Protein AF-A0A4P2W038-F1 (afdb_monomer_lite)

Radius of gyration: 22.16 Å; chains: 1; bounding box: 62×62×64 Å

Secondary structure (DSSP, 8-state):
--------------PPPHHHHHGGG-B--EEEETTEEEEEEEETTEEEEESSGGG---EEEBTT-BEEEEEE-SSSEEEEEEEEEEEEETTEEEEEEEE--TT-GGGBEEEEE-TTTS-EEEEETTSPBPEEETTEEEE--SS---GGGB-EETTHHHHHHTPBPP--EEE---TTSTT-EEEEE-TTSBEEEEEGGG----EEEEEETTTTEEEEEE-SSS-PPPEEEEEHHHHHT-SSEEEEEEEE--SSSPPPGGGBEEEEEEETTEEEEEETT-PEEEEESSSSBEEEE-TT---STT-EE--B---HHHHHHHHT--TT-S-HHHHHHHHHHHHHHHHHHHHHHHHHH----

InterPro domains:
  IPR035992 Ricin B-like lectins [SSF50370] (30-111)

pLDDT: mean 82.68, std 14.32, range [34.03, 97.38]

Foldseek 3Di:
DDDPDPDPPPPDDFQDAQQVFWVVQWDWWWKDALNAIFTWDDDFFFIWTDDDSPDHFIWAAALLQWIWTWDDLVPDIEIWTFFFAPDADPVATFIGTDHDAPVHQRRHWDFDQDPLPRATFTAGLLRWTWFDDPITIHTDPDPPDDSNGGMHTPPVVSNVVRHTHDFPKHWFFDPPDDPTWAWDADPVFFTFTDDPVPCPAQKIWMAGLSQQAIWIFRPDPGRHFIWTWFAVCVVVVDDFKFTIGIDGDYSRDHDDQRRHKDWADDDDQWIFIAGNVRFTWKAFQVGRTIMTGRPPHDDPPPGIDGTDHGPPLVSQLNVQADPPDPDPSVSSVSSVVVSSVVSSVQSCCCVPVVDHD

Structure (mmCIF, N/CA/C/O backbone):
data_AF-A0A4P2W038-F1
#
_entry.id   AF-A0A4P2W038-F1
#
loop_
_atom_site.group_PDB
_atom_site.id
_atom_site.type_symbol
_atom_site.label_atom_id
_atom_site.label_alt_id
_atom_site.label_comp_id
_atom_site.label_asym_id
_atom_site.label_entity_id
_atom_site.label_seq_id
_atom_site.pdbx_PDB_ins_code
_atom_site.Cartn_x
_atom_site.Cartn_y
_atom_site.Cartn_z
_atom_site.occupancy
_atom_site.B_iso_or_equiv
_atom_site.auth_seq_id
_atom_site.auth_comp_id
_atom_site.auth_asym_id
_atom_site.auth_atom_id
_atom_site.pdbx_PDB_model_num
ATOM 1 N N . MET A 1 1 ? 39.572 -41.131 -6.748 1.00 40.56 1 MET A N 1
ATOM 2 C CA . MET A 1 1 ? 38.138 -40.777 -6.812 1.00 40.56 1 MET A CA 1
ATOM 3 C C . MET A 1 1 ? 37.826 -39.894 -5.619 1.00 40.56 1 MET A C 1
ATOM 5 O O . MET A 1 1 ? 37.722 -40.395 -4.510 1.00 40.56 1 MET A O 1
ATOM 9 N N . GLN A 1 2 ? 37.806 -38.580 -5.830 1.00 34.03 2 GLN A N 1
ATOM 10 C CA . GLN A 1 2 ? 37.443 -37.594 -4.813 1.00 34.03 2 GLN A CA 1
ATOM 11 C C . GLN A 1 2 ? 35.936 -37.366 -4.930 1.00 34.03 2 GLN A C 1
ATOM 13 O O . GLN A 1 2 ? 35.458 -36.868 -5.945 1.00 34.03 2 GLN A O 1
ATOM 18 N N . THR A 1 3 ? 35.185 -37.805 -3.925 1.00 34.47 3 THR A N 1
ATOM 19 C CA . THR A 1 3 ? 33.770 -37.473 -3.765 1.00 34.47 3 THR A CA 1
ATOM 20 C C . THR A 1 3 ? 33.670 -35.986 -3.445 1.00 34.47 3 THR A C 1
ATOM 22 O O . THR A 1 3 ? 34.061 -35.565 -2.354 1.00 34.47 3 THR A O 1
ATOM 25 N N . TYR A 1 4 ? 33.183 -35.194 -4.399 1.00 35.53 4 TYR A N 1
ATOM 26 C CA . TYR A 1 4 ? 32.713 -33.844 -4.120 1.00 35.53 4 TYR A CA 1
ATOM 27 C C . TYR A 1 4 ? 31.565 -33.963 -3.116 1.00 35.53 4 TYR A C 1
ATOM 29 O O . TYR A 1 4 ? 30.565 -34.627 -3.384 1.00 35.53 4 TYR A O 1
ATOM 37 N N . LYS A 1 5 ? 31.754 -33.385 -1.927 1.00 36.81 5 LYS A N 1
ATOM 38 C CA . LYS A 1 5 ? 30.638 -33.080 -1.038 1.00 36.81 5 LYS A CA 1
ATOM 39 C C . LYS A 1 5 ? 29.777 -32.070 -1.784 1.00 36.81 5 LYS A C 1
ATOM 41 O O . LYS A 1 5 ? 30.293 -31.030 -2.183 1.00 36.81 5 LYS A O 1
ATOM 46 N N . ASP A 1 6 ? 28.510 -32.408 -1.984 1.00 37.66 6 ASP A N 1
ATOM 47 C CA . ASP A 1 6 ? 27.486 -31.443 -2.358 1.00 37.66 6 ASP A CA 1
ATOM 48 C C . ASP A 1 6 ? 27.485 -30.343 -1.295 1.00 37.66 6 ASP A C 1
ATOM 50 O O . ASP A 1 6 ? 26.987 -30.522 -0.180 1.00 37.66 6 ASP A O 1
ATOM 54 N N . ASP A 1 7 ? 28.123 -29.221 -1.622 1.00 38.66 7 ASP A N 1
ATOM 55 C CA . ASP A 1 7 ? 27.996 -27.999 -0.854 1.00 38.66 7 ASP A CA 1
ATOM 56 C C . ASP A 1 7 ? 26.520 -27.606 -0.891 1.00 38.66 7 ASP A C 1
ATOM 58 O O . ASP A 1 7 ? 25.941 -27.313 -1.939 1.00 38.66 7 ASP A O 1
ATOM 62 N N . PHE A 1 8 ? 25.910 -27.666 0.287 1.00 36.88 8 PHE A N 1
ATOM 63 C CA . PHE A 1 8 ? 24.548 -27.258 0.578 1.00 36.88 8 PHE A CA 1
ATOM 64 C C . PHE A 1 8 ? 24.341 -25.837 0.032 1.00 36.88 8 PHE A C 1
ATOM 66 O O . PHE A 1 8 ? 24.797 -24.864 0.632 1.00 36.88 8 PHE A O 1
ATOM 73 N N . ILE A 1 9 ? 23.695 -25.706 -1.130 1.00 36.56 9 ILE A N 1
ATOM 74 C CA . ILE A 1 9 ? 23.298 -24.401 -1.665 1.00 36.56 9 ILE A CA 1
ATOM 75 C C . ILE A 1 9 ? 22.315 -23.820 -0.642 1.00 36.56 9 ILE A C 1
ATOM 77 O O . ILE A 1 9 ? 21.258 -24.422 -0.435 1.00 36.56 9 ILE A O 1
ATOM 81 N N . PRO A 1 10 ? 22.626 -22.693 0.028 1.00 39.72 10 PRO A N 1
ATOM 82 C CA . PRO A 1 10 ? 21.702 -22.101 0.979 1.00 39.72 10 PRO A CA 1
ATOM 83 C C . PRO A 1 10 ? 20.395 -21.808 0.252 1.00 39.72 10 PRO A C 1
ATOM 85 O O . PRO A 1 10 ? 20.398 -21.153 -0.792 1.00 39.72 10 PRO A O 1
ATOM 88 N N . GLN A 1 11 ? 19.289 -22.318 0.789 1.00 41.44 11 GLN A N 1
ATOM 89 C CA . GLN A 1 11 ? 17.954 -22.000 0.308 1.00 41.44 11 GLN A CA 1
ATOM 90 C C . GLN A 1 11 ? 17.811 -20.473 0.375 1.00 41.44 11 GLN A C 1
ATOM 92 O O . GLN A 1 11 ? 17.819 -19.891 1.458 1.00 41.44 11 GLN A O 1
ATOM 97 N N . TYR A 1 12 ? 17.817 -19.809 -0.782 1.00 51.34 12 TYR A N 1
ATOM 98 C CA . TYR A 1 12 ? 17.812 -18.353 -0.827 1.00 51.34 12 TYR A CA 1
ATOM 99 C C . TYR A 1 12 ? 16.503 -17.834 -0.226 1.00 51.34 12 TYR A C 1
ATOM 101 O O . TYR A 1 12 ? 15.417 -18.206 -0.674 1.00 51.34 12 TYR A O 1
ATOM 109 N N . GLU A 1 13 ? 16.605 -16.965 0.781 1.00 63.88 13 GLU A N 1
ATOM 110 C CA . GLU A 1 13 ? 15.460 -16.191 1.252 1.00 63.88 13 GLU A CA 1
ATOM 111 C C . GLU A 1 13 ? 14.900 -15.382 0.075 1.00 63.88 13 GLU A C 1
ATOM 113 O O . GLU A 1 13 ? 15.639 -14.697 -0.632 1.00 63.88 13 GLU A O 1
ATOM 118 N N . SER A 1 14 ? 13.592 -15.473 -0.149 1.00 74.88 14 SER A N 1
ATOM 119 C CA . SER A 1 14 ? 12.875 -14.689 -1.155 1.00 74.88 14 SER A CA 1
ATOM 120 C C . SER A 1 14 ? 11.879 -13.777 -0.451 1.00 74.88 14 SER A C 1
ATOM 122 O O . SER A 1 14 ? 11.432 -14.078 0.655 1.00 74.88 14 SER A O 1
ATOM 124 N N . ILE A 1 15 ? 11.549 -12.642 -1.067 1.00 84.81 15 ILE A N 1
ATOM 125 C CA . ILE A 1 15 ? 10.502 -11.773 -0.526 1.00 84.81 15 ILE A CA 1
ATOM 126 C C . ILE A 1 15 ? 9.174 -12.507 -0.652 1.00 84.81 15 ILE A C 1
ATOM 128 O O . ILE A 1 15 ? 8.771 -12.906 -1.747 1.00 84.81 15 ILE A O 1
ATOM 132 N N . GLU A 1 16 ? 8.499 -12.691 0.476 1.00 89.50 16 GLU A N 1
ATOM 133 C CA . GLU A 1 16 ? 7.207 -13.355 0.494 1.00 89.50 16 GLU A CA 1
ATOM 134 C C . GLU A 1 16 ? 6.125 -12.487 -0.156 1.00 89.50 16 GLU A C 1
ATOM 136 O O . GLU A 1 16 ? 6.016 -11.281 0.094 1.00 89.50 16 GLU A O 1
ATOM 141 N N . ILE A 1 17 ? 5.292 -13.130 -0.978 1.00 92.12 17 ILE A N 1
ATOM 142 C CA . ILE A 1 17 ? 4.098 -12.505 -1.548 1.00 92.12 17 ILE A CA 1
ATOM 143 C C . ILE A 1 17 ? 3.043 -12.256 -0.453 1.00 92.12 17 ILE A C 1
ATOM 145 O O . ILE A 1 17 ? 2.936 -13.075 0.467 1.00 92.12 17 ILE A O 1
ATOM 149 N N . PRO A 1 18 ? 2.216 -11.197 -0.569 1.00 94.81 18 PRO A N 1
ATOM 150 C CA . PRO A 1 18 ? 1.255 -10.790 0.462 1.00 94.81 18 PRO A CA 1
ATOM 151 C C . PRO A 1 18 ? 0.363 -11.908 0.988 1.00 94.81 18 PRO A C 1
ATOM 153 O O . PRO A 1 18 ? 0.211 -12.075 2.198 1.00 94.81 18 PRO A O 1
ATOM 156 N N . LYS A 1 19 ? -0.168 -12.735 0.085 1.00 95.00 19 LYS A N 1
ATOM 157 C CA . LYS A 1 19 ? -1.022 -13.868 0.441 1.00 95.00 19 LYS A CA 1
ATOM 158 C C . LYS A 1 19 ? -0.414 -14.799 1.489 1.00 95.00 19 LYS A C 1
ATOM 160 O O . LYS A 1 19 ? -1.116 -15.210 2.407 1.00 95.00 19 LYS A O 1
ATOM 165 N N . LYS A 1 20 ? 0.883 -15.115 1.372 1.00 92.56 20 LYS A N 1
ATOM 166 C CA . LYS A 1 20 ? 1.549 -16.110 2.228 1.00 92.56 20 LYS A CA 1
ATOM 167 C C . LYS A 1 20 ? 1.600 -15.680 3.689 1.00 92.56 20 LYS A C 1
ATOM 169 O O . LYS A 1 20 ? 1.343 -16.503 4.559 1.00 92.56 20 LYS A O 1
ATOM 174 N N . PHE A 1 21 ? 1.902 -14.415 3.969 1.00 92.62 21 PHE A N 1
ATOM 175 C CA . PHE A 1 21 ? 2.034 -13.953 5.352 1.00 92.62 21 PHE A CA 1
ATOM 176 C C . PHE A 1 21 ? 0.746 -13.342 5.916 1.00 92.62 21 PHE A C 1
ATOM 178 O O . PHE A 1 21 ? 0.537 -13.411 7.126 1.00 92.62 21 PHE A O 1
ATOM 185 N N . LEU A 1 22 ? -0.139 -12.790 5.074 1.00 94.19 22 LEU A N 1
ATOM 186 C CA . LEU A 1 22 ? -1.397 -12.190 5.533 1.00 94.19 22 LEU A CA 1
ATOM 187 C C . LEU A 1 22 ? -2.505 -13.227 5.732 1.00 94.19 22 LEU A C 1
ATOM 189 O O . LEU A 1 22 ? -3.188 -13.186 6.749 1.00 94.19 22 LEU A O 1
ATOM 193 N N . GLU A 1 23 ? -2.698 -14.198 4.838 1.00 90.94 23 GLU A N 1
ATOM 194 C CA . GLU A 1 23 ? -3.836 -15.125 4.992 1.00 90.94 23 GLU A CA 1
ATOM 195 C C . GLU A 1 23 ? -3.644 -16.119 6.154 1.00 90.94 23 GLU A C 1
ATOM 197 O O . GLU A 1 23 ? -4.624 -16.592 6.729 1.00 90.94 23 GLU A O 1
ATOM 202 N N . ASN A 1 24 ? -2.397 -16.359 6.575 1.00 86.50 24 ASN A N 1
ATOM 203 C CA . ASN A 1 24 ? -2.069 -17.313 7.639 1.00 86.50 24 ASN A CA 1
ATOM 204 C C . ASN A 1 24 ? -2.392 -16.823 9.060 1.00 86.50 24 ASN A C 1
ATOM 206 O O . ASN A 1 24 ? -2.599 -17.643 9.950 1.00 86.50 24 ASN A O 1
ATOM 210 N N . LYS A 1 25 ? -2.424 -15.507 9.299 1.00 87.62 25 LYS A N 1
ATOM 211 C CA . LYS A 1 25 ? -2.604 -14.925 10.642 1.00 87.62 25 LYS A CA 1
ATOM 212 C C . LYS A 1 25 ? -3.696 -13.860 10.644 1.00 87.62 25 LYS A C 1
ATOM 214 O O . LYS A 1 25 ? -3.440 -12.681 10.896 1.00 87.62 25 LYS A O 1
ATOM 219 N N . THR A 1 26 ? -4.917 -14.273 10.316 1.00 91.75 26 THR A N 1
ATOM 220 C CA . THR A 1 26 ? -6.083 -13.381 10.304 1.00 91.75 26 THR A CA 1
ATOM 221 C C . THR A 1 26 ? -6.937 -13.517 11.563 1.00 91.75 26 THR A C 1
ATOM 223 O O . THR A 1 26 ? -7.055 -14.595 12.140 1.00 91.75 26 THR A O 1
ATOM 226 N N . PHE A 1 27 ? -7.602 -12.434 11.965 1.00 89.62 27 PHE A N 1
ATOM 227 C CA . PHE A 1 27 ? -8.517 -12.415 13.109 1.00 89.62 27 PHE A CA 1
ATOM 228 C C . PHE A 1 27 ? -9.800 -11.628 12.810 1.00 89.62 27 PHE A C 1
ATOM 230 O O . PHE A 1 27 ? -9.877 -10.839 11.869 1.00 89.62 27 PHE A O 1
ATOM 237 N N . ASN A 1 28 ? -10.833 -11.845 13.627 1.00 89.75 28 ASN A N 1
ATOM 238 C CA . ASN A 1 28 ? -11.965 -10.919 13.715 1.00 89.75 28 ASN A CA 1
ATOM 239 C C . ASN A 1 28 ? -11.619 -9.861 14.765 1.00 89.75 28 ASN A C 1
ATOM 241 O O . ASN A 1 28 ? -11.164 -10.224 15.848 1.00 89.75 28 ASN A O 1
ATOM 245 N N . LEU A 1 29 ? -11.826 -8.575 14.482 1.00 90.94 29 LEU A N 1
ATOM 246 C CA . LEU A 1 29 ? -11.577 -7.531 15.475 1.00 90.94 29 LEU A CA 1
ATOM 247 C C . LEU A 1 29 ? -12.823 -7.333 16.349 1.00 90.94 29 LEU A C 1
ATOM 249 O O . LEU A 1 29 ? -13.842 -6.842 15.856 1.00 90.94 29 LEU A O 1
ATOM 253 N N . TYR A 1 30 ? -12.729 -7.701 17.630 1.00 92.88 30 TYR A N 1
ATOM 254 C CA . TYR A 1 30 ? -13.814 -7.558 18.601 1.00 92.88 30 TYR A CA 1
ATOM 255 C C . TYR A 1 30 ? -13.635 -6.284 19.424 1.00 92.88 30 TYR A C 1
ATOM 257 O O . TYR A 1 30 ? -12.608 -6.079 20.074 1.00 92.88 30 TYR A O 1
ATOM 265 N N . ILE A 1 31 ? -14.657 -5.432 19.408 1.00 93.88 31 ILE A N 1
ATOM 266 C CA . ILE A 1 31 ? -14.636 -4.100 20.007 1.00 93.88 31 ILE A CA 1
ATOM 267 C C . ILE A 1 31 ? -15.745 -3.986 21.048 1.00 93.88 31 ILE A C 1
ATOM 269 O O . ILE A 1 31 ? -16.884 -4.341 20.771 1.00 93.88 31 ILE A O 1
ATOM 273 N N . THR A 1 32 ? -15.448 -3.411 22.208 1.00 92.38 32 THR A N 1
ATOM 274 C CA . THR A 1 32 ? -16.458 -2.917 23.144 1.00 92.38 32 THR A CA 1
ATOM 275 C C . THR A 1 32 ? -16.544 -1.395 23.046 1.00 92.38 32 THR A C 1
ATOM 277 O O . THR A 1 32 ? -15.531 -0.698 23.075 1.00 92.38 32 THR A O 1
ATOM 280 N N . HIS A 1 33 ? -17.760 -0.867 22.941 1.00 91.31 33 HIS A N 1
ATOM 281 C CA . HIS A 1 33 ? -18.041 0.567 22.972 1.00 91.31 33 HIS A CA 1
ATOM 282 C C . HIS A 1 33 ? -19.356 0.805 23.722 1.00 91.31 33 HIS A C 1
ATOM 284 O O . HIS A 1 33 ? -20.354 0.143 23.441 1.00 91.31 33 HIS A O 1
ATOM 290 N N . GLN A 1 34 ? -19.365 1.709 24.708 1.00 87.88 34 GLN A N 1
ATOM 291 C CA . GLN A 1 34 ? -20.540 1.970 25.562 1.00 87.88 34 GLN A CA 1
ATOM 292 C C . GLN A 1 34 ? -21.166 0.681 26.140 1.00 87.88 34 GLN A C 1
ATOM 294 O O . GLN A 1 34 ? -22.379 0.482 26.085 1.00 87.88 34 GLN A O 1
ATOM 299 N N . ASN A 1 35 ? -20.321 -0.219 26.661 1.00 85.81 35 ASN A N 1
ATOM 300 C CA . ASN A 1 35 ? -20.699 -1.523 27.232 1.00 85.81 35 ASN A CA 1
ATOM 301 C C . ASN A 1 35 ? -21.429 -2.479 26.271 1.00 85.81 35 ASN A C 1
ATOM 303 O O . ASN A 1 35 ? -22.083 -3.423 26.712 1.00 85.81 35 ASN A O 1
ATOM 307 N N . LYS A 1 36 ? -21.318 -2.256 24.959 1.00 91.00 36 LYS A N 1
ATOM 308 C CA . LYS A 1 36 ? -21.827 -3.157 23.923 1.00 91.00 36 LYS A CA 1
ATOM 309 C C . LYS A 1 36 ? -20.687 -3.699 23.082 1.00 91.00 36 LYS A C 1
ATOM 311 O O . LYS A 1 36 ? -19.717 -2.989 22.823 1.00 91.00 36 LYS A O 1
ATOM 316 N N . ASP A 1 37 ? -20.845 -4.939 22.640 1.00 92.44 37 ASP A N 1
ATOM 317 C CA . ASP A 1 37 ? -19.873 -5.625 21.799 1.00 92.44 37 ASP A CA 1
ATOM 318 C C . ASP A 1 37 ? -20.217 -5.467 20.315 1.00 92.44 37 ASP A C 1
ATOM 320 O O . ASP A 1 37 ? -21.360 -5.641 19.886 1.00 92.44 37 ASP A O 1
ATOM 324 N N . TYR A 1 38 ? -19.191 -5.167 19.530 1.00 94.50 38 TYR A N 1
ATOM 325 C CA . TYR A 1 38 ? -19.251 -4.915 18.102 1.00 94.50 38 TYR A CA 1
ATOM 326 C C . TYR A 1 38 ? -18.109 -5.629 17.384 1.00 94.50 38 TYR A C 1
ATOM 328 O O . TYR A 1 38 ? -17.080 -5.970 17.970 1.00 94.50 38 TYR A O 1
ATOM 336 N N . CYS A 1 39 ? -18.276 -5.772 16.077 1.00 93.00 39 CYS A N 1
ATOM 337 C CA . CYS A 1 39 ? -17.185 -6.013 15.147 1.00 93.00 39 CYS A CA 1
ATOM 338 C C . CYS A 1 39 ? -17.091 -4.872 14.142 1.00 93.00 39 CYS A C 1
ATOM 340 O O . CYS A 1 39 ? -18.04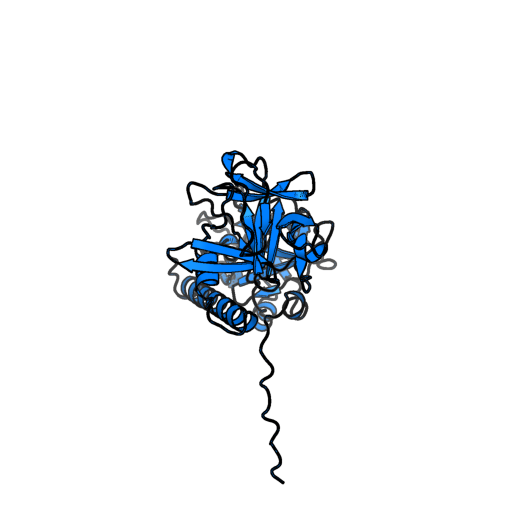0 -4.102 13.961 1.00 93.00 39 CYS A O 1
ATOM 342 N N . LEU A 1 40 ? -15.952 -4.782 13.462 1.00 92.25 40 LEU A N 1
ATOM 343 C CA . LEU A 1 40 ? -15.838 -3.905 12.305 1.00 92.25 40 LEU A CA 1
ATOM 344 C C . LEU A 1 40 ? -16.666 -4.438 11.144 1.00 92.25 40 LEU A C 1
ATOM 346 O O . LEU A 1 40 ? -16.738 -5.641 10.920 1.00 92.25 40 LEU A O 1
ATOM 350 N N . LYS A 1 41 ? -17.260 -3.531 10.380 1.00 91.94 41 LYS A N 1
ATOM 351 C CA . LYS A 1 41 ? -17.937 -3.809 9.118 1.00 91.94 41 LYS A CA 1
ATOM 352 C C . LYS A 1 41 ? -17.508 -2.777 8.085 1.00 91.94 41 LYS A C 1
ATOM 354 O O . LYS A 1 41 ? -17.294 -1.614 8.419 1.00 91.94 41 LYS A O 1
ATOM 359 N N . LEU A 1 42 ? -17.418 -3.216 6.836 1.00 89.94 42 LEU A N 1
ATOM 360 C CA . LEU A 1 42 ? -17.132 -2.355 5.695 1.00 89.94 42 LEU A CA 1
ATOM 361 C C . LEU A 1 42 ? -18.444 -1.922 5.039 1.00 89.94 42 LEU A C 1
ATOM 363 O O . LEU A 1 42 ? -19.350 -2.742 4.859 1.00 89.94 42 LEU A O 1
ATOM 367 N N . ASN A 1 43 ? -18.541 -0.644 4.692 1.00 87.31 43 ASN A N 1
ATOM 368 C CA . ASN A 1 43 ? -19.553 -0.131 3.776 1.00 87.31 43 ASN A CA 1
ATOM 369 C C . ASN A 1 43 ? -18.880 0.888 2.852 1.00 87.31 43 ASN A C 1
ATOM 371 O O . ASN A 1 43 ? -18.348 1.893 3.323 1.00 87.31 43 ASN A O 1
ATOM 375 N N . ASP A 1 44 ? -18.859 0.578 1.557 1.00 85.06 44 ASP A N 1
ATOM 376 C CA . ASP A 1 44 ? -17.947 1.183 0.586 1.00 85.06 44 ASP A CA 1
ATOM 377 C C . ASP A 1 44 ? -16.491 1.126 1.083 1.00 85.06 44 ASP A C 1
ATOM 379 O O . ASP A 1 44 ? -15.994 0.050 1.418 1.00 85.06 44 ASP A O 1
ATOM 383 N N . ASN A 1 45 ? -15.796 2.261 1.146 1.00 88.00 45 ASN A N 1
ATOM 384 C CA . ASN A 1 45 ? -14.461 2.346 1.732 1.00 88.00 45 ASN A CA 1
ATOM 385 C C . ASN A 1 45 ? -14.479 2.675 3.231 1.00 88.00 45 ASN A C 1
ATOM 387 O O . ASN A 1 45 ? -13.424 2.637 3.846 1.00 88.00 45 ASN A O 1
ATOM 391 N N . TYR A 1 46 ? -15.614 3.004 3.842 1.00 90.62 46 TYR A N 1
ATOM 392 C CA . TYR A 1 46 ? -15.658 3.408 5.247 1.00 90.62 46 TYR A CA 1
ATOM 393 C C . TYR A 1 46 ? -15.803 2.212 6.194 1.00 90.62 46 TYR A C 1
ATOM 395 O O . TYR A 1 46 ? -16.385 1.173 5.859 1.00 90.62 46 TYR A O 1
ATOM 403 N N . ILE A 1 47 ? -15.283 2.381 7.412 1.00 92.69 47 ILE A N 1
ATOM 404 C CA . ILE A 1 47 ? -15.291 1.354 8.457 1.00 92.69 47 ILE A CA 1
ATOM 405 C C . ILE A 1 47 ? -16.257 1.755 9.577 1.00 92.69 47 ILE A C 1
ATOM 407 O O . ILE A 1 47 ? -16.199 2.865 10.109 1.00 92.69 47 ILE A O 1
ATOM 411 N N . TYR A 1 48 ? -17.128 0.824 9.966 1.00 92.31 48 TYR A N 1
ATOM 412 C CA . TYR A 1 48 ? -18.195 1.044 10.943 1.00 92.31 48 TYR A CA 1
ATOM 413 C C . TYR A 1 48 ? -18.240 -0.050 12.006 1.00 92.31 48 TYR A C 1
ATOM 415 O O . TYR A 1 48 ? -17.764 -1.163 11.791 1.00 92.31 48 TYR A O 1
ATOM 423 N N . LEU A 1 49 ? -18.893 0.243 13.131 1.00 93.38 49 LEU A N 1
ATOM 424 C CA . LEU A 1 49 ? -19.260 -0.752 14.135 1.00 93.38 49 LEU A CA 1
ATOM 425 C C . LEU A 1 49 ? -20.564 -1.460 13.743 1.00 93.38 49 LEU A C 1
ATOM 427 O O . LEU A 1 49 ? -21.576 -0.817 13.451 1.00 93.38 49 LEU A O 1
ATOM 431 N N . SER A 1 50 ? -20.556 -2.791 13.788 1.00 92.31 50 SER A N 1
ATOM 432 C CA . SER A 1 50 ? -21.735 -3.636 13.591 1.00 92.31 50 SER A CA 1
ATOM 433 C C . SER A 1 50 ? -21.964 -4.542 14.789 1.00 92.31 50 SER A C 1
ATOM 435 O O . SER A 1 50 ? -21.047 -5.200 15.277 1.00 92.31 50 SER A O 1
ATOM 437 N N . GLU A 1 51 ? -23.217 -4.611 15.225 1.00 89.62 51 GLU A N 1
ATOM 438 C CA . GLU A 1 51 ? -23.681 -5.621 16.176 1.00 89.62 51 GLU A CA 1
ATOM 439 C C . GLU A 1 51 ? -23.748 -6.982 15.472 1.00 89.62 51 GLU A C 1
ATOM 441 O O . GLU A 1 51 ? -23.973 -7.047 14.260 1.00 89.62 51 GLU A O 1
ATOM 446 N N . GLY A 1 52 ? -23.561 -8.068 16.225 1.00 79.50 52 GLY A N 1
ATOM 447 C CA . GLY A 1 52 ? -23.658 -9.425 15.691 1.00 79.50 52 GLY A CA 1
ATOM 448 C C . GLY A 1 52 ? -22.549 -9.741 14.685 1.00 79.50 52 GLY A C 1
ATOM 449 O O . GLY A 1 52 ? -22.765 -9.722 13.477 1.00 79.50 52 GLY A O 1
ATOM 450 N N . CYS A 1 53 ? -21.374 -10.105 15.198 1.00 81.62 53 CYS A N 1
ATOM 451 C CA . CYS A 1 53 ? -20.136 -10.441 14.477 1.00 81.62 53 CYS A CA 1
ATOM 452 C C . CYS A 1 53 ? -20.198 -11.638 13.496 1.00 81.62 53 CYS A C 1
ATOM 454 O O . CYS A 1 53 ? -19.169 -12.233 13.185 1.00 81.62 53 CYS A O 1
ATOM 456 N N . LYS A 1 54 ? -21.383 -12.027 13.008 1.00 76.50 54 LYS A N 1
ATOM 457 C CA . LYS A 1 54 ? -21.584 -13.195 12.136 1.00 76.50 54 LYS A CA 1
ATOM 458 C C . LYS A 1 54 ? -20.926 -13.034 10.762 1.00 76.50 54 LYS A C 1
ATOM 460 O O . LYS A 1 54 ? -20.459 -14.018 10.206 1.00 76.50 54 LYS A O 1
ATOM 465 N N . VAL A 1 55 ? -20.880 -11.810 10.228 1.00 76.62 55 VAL A N 1
ATOM 466 C CA . VAL A 1 55 ? -20.240 -11.483 8.943 1.00 76.62 55 VAL A CA 1
ATOM 467 C C . VAL A 1 55 ? -19.302 -10.299 9.167 1.00 76.62 55 VAL A C 1
ATOM 469 O O . VAL A 1 55 ? -19.668 -9.148 8.935 1.00 76.62 55 VAL A O 1
ATOM 472 N N . SER A 1 56 ? -18.114 -10.588 9.702 1.00 84.62 56 SER A N 1
ATOM 473 C CA . SER A 1 56 ? -17.046 -9.604 9.899 1.00 84.62 56 SER A CA 1
ATOM 474 C C . SER A 1 56 ? -15.923 -9.845 8.887 1.00 84.62 56 SER A C 1
ATOM 476 O O . SER A 1 56 ? -15.536 -11.003 8.703 1.00 84.62 56 SER A O 1
ATOM 478 N N . PRO A 1 57 ? -15.353 -8.791 8.275 1.00 89.38 57 PRO A N 1
ATOM 479 C CA . PRO A 1 57 ? -14.076 -8.890 7.587 1.00 89.38 57 PRO A CA 1
ATOM 480 C C . PRO A 1 57 ? -13.004 -9.448 8.525 1.00 89.38 57 PRO A C 1
ATOM 482 O O . PRO A 1 57 ? -13.038 -9.244 9.747 1.00 89.38 57 PRO A O 1
ATOM 485 N N . LYS A 1 58 ? -12.060 -10.153 7.909 1.00 92.62 58 LYS A N 1
ATOM 486 C CA . LYS A 1 58 ? -10.842 -10.645 8.540 1.00 92.62 58 LYS A CA 1
ATOM 487 C C . LYS A 1 58 ? -9.765 -9.573 8.468 1.00 92.62 58 LYS A C 1
ATOM 489 O O . LYS A 1 58 ? -9.625 -8.909 7.441 1.00 92.62 58 LYS A O 1
ATOM 494 N N . TRP A 1 59 ? -9.024 -9.423 9.553 1.00 95.06 59 TRP A N 1
ATOM 495 C CA . TRP A 1 59 ? -7.989 -8.411 9.703 1.00 95.06 59 TRP A CA 1
ATOM 496 C C . TRP A 1 59 ? -6.643 -9.049 10.014 1.00 95.06 59 TRP A C 1
ATOM 498 O O . TRP A 1 59 ? -6.578 -10.135 10.588 1.00 95.06 59 TRP A O 1
ATOM 508 N N . ASN A 1 60 ? -5.585 -8.331 9.672 1.00 96.50 60 ASN A N 1
ATOM 509 C CA . ASN A 1 60 ? -4.219 -8.572 10.101 1.00 96.50 60 ASN A CA 1
ATOM 510 C C . ASN A 1 60 ? -3.714 -7.340 10.845 1.00 96.50 60 ASN A C 1
ATOM 512 O O . ASN A 1 60 ? -4.094 -6.216 10.519 1.00 96.50 60 ASN A O 1
ATOM 516 N N . TYR A 1 61 ? -2.828 -7.556 11.808 1.00 95.75 61 TYR A N 1
ATOM 517 C CA . TYR A 1 61 ? -2.097 -6.502 12.497 1.00 95.75 61 TYR A CA 1
ATOM 518 C C . TYR A 1 61 ? -0.613 -6.779 12.308 1.00 95.75 61 TYR A C 1
ATOM 520 O O . TYR A 1 61 ? -0.157 -7.909 12.511 1.00 95.75 61 TYR A O 1
ATOM 528 N N . THR A 1 62 ? 0.126 -5.790 11.824 1.00 94.81 62 THR A N 1
ATOM 529 C CA . THR A 1 62 ? 1.533 -5.970 11.459 1.00 94.81 62 THR A CA 1
ATOM 530 C C . THR A 1 62 ? 2.447 -5.480 12.571 1.00 94.81 62 THR A C 1
ATOM 532 O O . THR A 1 62 ? 2.051 -4.697 13.437 1.00 94.81 62 THR A O 1
ATOM 535 N N . ASN A 1 63 ? 3.703 -5.912 12.545 1.00 90.50 63 ASN A N 1
ATOM 536 C CA . ASN A 1 63 ? 4.724 -5.401 13.459 1.00 90.50 63 ASN A CA 1
ATOM 537 C C . ASN A 1 63 ? 5.006 -3.887 13.294 1.00 90.50 63 ASN A C 1
ATOM 539 O O . ASN A 1 63 ? 5.488 -3.263 14.236 1.00 90.50 63 ASN A O 1
ATOM 543 N N . LEU A 1 64 ? 4.641 -3.288 12.152 1.00 91.00 64 LEU A N 1
ATOM 544 C CA . LEU A 1 64 ? 4.673 -1.839 11.908 1.00 91.00 64 LEU A CA 1
ATOM 545 C C . LEU A 1 64 ? 3.383 -1.109 12.310 1.00 91.00 64 LEU A C 1
ATOM 547 O O . LEU A 1 64 ? 3.267 0.091 12.080 1.00 91.00 64 LEU A O 1
ATOM 551 N N . GLY A 1 65 ? 2.391 -1.804 12.869 1.00 92.62 65 GLY A N 1
ATOM 552 C CA . GLY A 1 65 ? 1.128 -1.187 13.272 1.00 92.62 65 GLY A CA 1
ATOM 553 C C . GLY A 1 65 ? 0.137 -0.950 12.129 1.00 92.62 65 GLY A C 1
ATOM 554 O O . GLY A 1 65 ? -0.841 -0.226 12.305 1.00 92.62 65 GLY A O 1
ATOM 555 N N . GLN A 1 66 ? 0.347 -1.543 10.950 1.00 95.81 66 GLN A N 1
ATOM 556 C CA . GLN A 1 66 ? -0.681 -1.527 9.906 1.00 95.81 66 GLN A CA 1
ATOM 557 C C . GLN A 1 66 ? -1.813 -2.480 10.301 1.00 95.81 66 GLN A C 1
ATOM 559 O O . GLN A 1 66 ? -1.563 -3.599 10.756 1.00 95.81 66 GLN A O 1
ATOM 564 N N . ILE A 1 67 ? -3.057 -2.056 10.083 1.00 96.75 67 ILE A N 1
ATOM 565 C CA . ILE A 1 67 ? -4.241 -2.911 10.212 1.00 96.75 67 ILE A CA 1
ATOM 566 C C . ILE A 1 67 ? -4.765 -3.175 8.802 1.00 96.75 67 ILE A C 1
ATOM 568 O O . ILE A 1 67 ? -5.266 -2.260 8.149 1.00 96.75 67 ILE A O 1
ATOM 572 N N . ILE A 1 68 ? -4.615 -4.404 8.316 1.00 97.38 68 ILE A N 1
ATOM 573 C CA . ILE A 1 68 ? -4.843 -4.771 6.911 1.00 97.38 68 ILE A CA 1
ATOM 574 C C . ILE A 1 68 ? -6.082 -5.656 6.804 1.00 97.38 68 ILE A C 1
ATOM 576 O O . ILE A 1 68 ? -6.315 -6.503 7.661 1.00 97.38 68 ILE A O 1
ATOM 580 N N . THR A 1 69 ? -6.870 -5.493 5.744 1.00 95.94 69 THR A N 1
ATOM 581 C CA . THR A 1 69 ? -7.941 -6.431 5.390 1.00 95.94 69 THR A CA 1
ATOM 582 C C . THR A 1 69 ? -7.953 -6.716 3.896 1.00 95.94 69 THR A C 1
ATOM 584 O O . THR A 1 69 ? -7.519 -5.894 3.083 1.00 95.94 69 THR A O 1
ATOM 587 N N . LYS A 1 70 ? -8.452 -7.901 3.542 1.00 95.50 70 LYS A N 1
ATOM 588 C CA . LYS A 1 70 ? -8.692 -8.306 2.162 1.00 95.50 70 LYS A CA 1
ATOM 589 C C . LYS A 1 70 ? -10.077 -7.838 1.729 1.00 95.50 70 LYS A C 1
ATOM 591 O O . LYS A 1 70 ? -11.066 -8.094 2.415 1.00 95.50 70 LYS A O 1
ATOM 596 N N . ILE A 1 71 ? -10.151 -7.188 0.580 1.00 93.81 71 ILE A N 1
ATOM 597 C CA . ILE A 1 71 ? -11.385 -6.698 -0.031 1.00 93.81 71 ILE A CA 1
ATOM 598 C C . ILE A 1 71 ? -11.507 -7.198 -1.467 1.00 93.81 71 ILE A C 1
ATOM 600 O O . ILE A 1 71 ? -10.514 -7.565 -2.089 1.00 93.81 71 ILE A O 1
ATOM 604 N N . ASN A 1 72 ? -12.719 -7.155 -2.011 1.00 92.75 72 ASN A N 1
ATOM 605 C CA . ASN A 1 72 ? -12.946 -7.212 -3.450 1.00 92.75 72 ASN A CA 1
ATOM 606 C C . ASN A 1 72 ? -13.267 -5.789 -3.923 1.00 92.75 72 ASN A C 1
ATOM 608 O O . ASN A 1 72 ? -14.221 -5.184 -3.435 1.00 92.75 72 ASN A O 1
ATOM 612 N N . ASP A 1 73 ? -12.465 -5.246 -4.837 1.00 90.06 73 ASP A N 1
ATOM 613 C CA . ASP A 1 73 ? -12.619 -3.871 -5.338 1.00 90.06 73 ASP A CA 1
ATOM 614 C C . ASP A 1 73 ? -13.670 -3.731 -6.464 1.00 90.06 73 ASP A C 1
ATOM 616 O O . ASP A 1 73 ? -13.796 -2.676 -7.088 1.00 90.06 73 ASP A O 1
ATOM 620 N N . GLY A 1 74 ? -14.424 -4.802 -6.729 1.00 90.19 74 GLY A N 1
ATOM 621 C CA . GLY A 1 74 ? -15.384 -4.948 -7.821 1.00 90.19 74 GLY A CA 1
ATOM 622 C C . GLY A 1 74 ? -14.819 -5.678 -9.044 1.00 90.19 74 GLY A C 1
ATOM 623 O O . GLY A 1 74 ? -15.587 -6.052 -9.933 1.00 90.19 74 GLY A O 1
ATOM 624 N N . ARG A 1 75 ? -13.497 -5.887 -9.113 1.00 94.12 75 ARG A N 1
ATOM 625 C CA . ARG A 1 75 ? -12.829 -6.640 -10.185 1.00 94.12 75 ARG A CA 1
ATOM 626 C C . ARG A 1 75 ? -11.932 -7.736 -9.641 1.00 94.12 75 ARG A C 1
ATOM 628 O O . ARG A 1 75 ? -12.041 -8.866 -10.097 1.00 94.12 75 ARG A O 1
ATOM 635 N N . GLU A 1 76 ? -11.073 -7.395 -8.692 1.00 95.06 76 GLU A N 1
ATOM 636 C CA . GLU A 1 76 ? -10.021 -8.264 -8.181 1.00 95.06 76 GLU A CA 1
ATOM 637 C C . GLU A 1 76 ? -9.951 -8.184 -6.650 1.00 95.06 76 GLU A C 1
ATOM 639 O O . GLU A 1 76 ? -10.438 -7.242 -6.013 1.00 95.06 76 GLU A O 1
ATOM 644 N N . GLU A 1 77 ? -9.336 -9.193 -6.039 1.00 95.00 77 GLU A N 1
ATOM 645 C CA . GLU A 1 77 ? -9.046 -9.167 -4.608 1.00 95.00 77 GLU A CA 1
ATOM 646 C C . GLU A 1 77 ? -7.850 -8.254 -4.316 1.00 95.00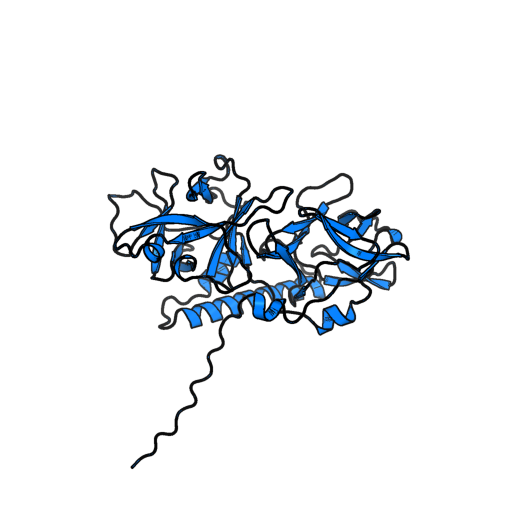 77 GLU A C 1
ATOM 648 O O . GLU A 1 77 ? -6.848 -8.289 -5.034 1.00 95.00 77 GLU A O 1
ATOM 653 N N . GLN A 1 78 ? -7.926 -7.471 -3.238 1.00 94.69 78 GLN A N 1
ATOM 654 C CA . GLN A 1 78 ? -6.867 -6.555 -2.815 1.00 94.69 78 GLN A CA 1
ATOM 655 C C . GLN A 1 78 ? -6.660 -6.569 -1.300 1.00 94.69 78 GLN A C 1
ATOM 657 O O . GLN A 1 78 ? -7.612 -6.741 -0.543 1.00 94.69 78 GLN A O 1
ATOM 662 N N . PHE A 1 79 ? -5.443 -6.278 -0.848 1.00 96.12 79 PHE A N 1
ATOM 663 C CA . PHE A 1 79 ? -5.139 -5.921 0.538 1.00 96.12 79 PHE A CA 1
ATOM 664 C C . PHE A 1 79 ? -5.067 -4.405 0.721 1.00 96.12 79 PHE A C 1
ATOM 666 O O . PHE A 1 79 ? -4.290 -3.728 0.039 1.00 96.12 79 PHE A O 1
ATOM 673 N N . TYR A 1 80 ? -5.896 -3.882 1.628 1.00 95.88 80 TYR A N 1
ATOM 674 C CA . TYR A 1 80 ? -6.029 -2.456 1.951 1.00 95.88 80 TYR A CA 1
ATOM 675 C C . TYR A 1 80 ? -5.791 -2.227 3.447 1.00 95.88 80 TYR A C 1
ATOM 677 O O . TYR A 1 80 ? -6.044 -3.110 4.268 1.00 95.88 80 TYR A O 1
ATOM 685 N N . CYS A 1 81 ? -5.3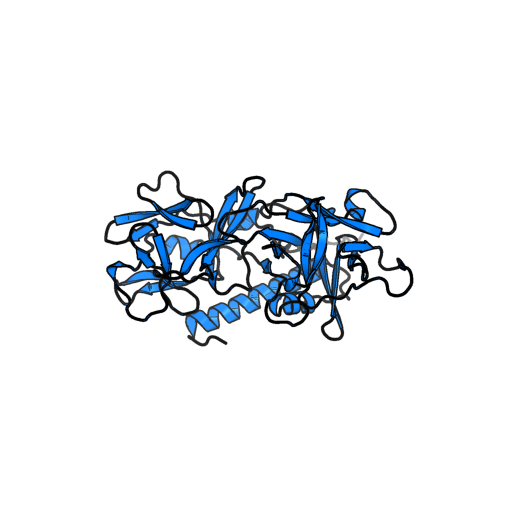33 -1.027 3.800 1.00 96.25 81 CYS A N 1
ATOM 686 C CA . CYS A 1 81 ? -5.026 -0.630 5.168 1.00 96.25 81 CYS A CA 1
ATOM 687 C C . CYS A 1 81 ? -6.128 0.259 5.756 1.00 96.25 81 CYS A C 1
ATOM 689 O O . CYS A 1 81 ? -6.654 1.155 5.086 1.00 96.25 81 CYS A O 1
ATOM 691 N N . MET A 1 82 ? -6.433 0.056 7.039 1.00 96.06 82 MET A N 1
ATOM 692 C CA . MET A 1 82 ? -7.205 1.001 7.841 1.00 96.06 82 MET A CA 1
ATOM 693 C C . MET A 1 82 ? -6.458 2.329 7.916 1.00 96.06 82 MET A C 1
ATOM 695 O O . MET A 1 82 ? -5.319 2.393 8.376 1.00 96.06 82 MET A O 1
ATOM 699 N N . SER A 1 83 ? -7.127 3.387 7.483 1.00 94.50 83 SER A N 1
ATOM 700 C CA . SER A 1 83 ? -6.529 4.688 7.235 1.00 94.50 83 SER A CA 1
ATOM 701 C C . SER A 1 83 ? -7.402 5.800 7.792 1.00 94.50 83 SER A C 1
ATOM 703 O O . SER A 1 83 ? -8.631 5.728 7.758 1.00 94.50 83 SER A O 1
ATOM 705 N N . ILE A 1 84 ? -6.755 6.860 8.255 1.00 92.38 84 ILE A N 1
ATOM 706 C CA . ILE A 1 84 ? -7.408 8.129 8.567 1.00 92.38 84 ILE A CA 1
ATOM 707 C C . ILE A 1 84 ? -7.735 8.856 7.257 1.00 92.38 84 ILE A C 1
ATOM 709 O O . ILE A 1 84 ? -6.857 9.060 6.416 1.00 92.38 84 ILE A O 1
ATOM 713 N N . ASP A 1 85 ? -8.990 9.270 7.098 1.00 88.31 85 ASP A N 1
ATOM 714 C CA . ASP A 1 85 ? -9.426 10.133 6.002 1.00 88.31 85 ASP A CA 1
ATOM 715 C C . ASP A 1 85 ? -8.757 11.517 6.134 1.00 88.31 85 ASP A C 1
ATOM 717 O O . ASP A 1 85 ? -8.902 12.177 7.170 1.00 88.31 85 ASP A O 1
ATOM 721 N N . PRO A 1 86 ? -8.012 12.006 5.125 1.00 81.38 86 PRO A N 1
ATOM 722 C CA . PRO A 1 86 ? -7.438 13.348 5.181 1.00 81.38 86 PRO A CA 1
ATOM 723 C C . PRO A 1 86 ? -8.510 14.448 5.255 1.00 81.38 86 PRO A C 1
ATOM 725 O O . PRO A 1 86 ? -8.203 15.557 5.693 1.00 81.38 86 PRO A O 1
ATOM 728 N N . ALA A 1 87 ? -9.756 14.171 4.854 1.00 80.06 87 ALA A N 1
ATOM 729 C CA . ALA A 1 87 ? -10.850 15.122 4.967 1.00 80.06 87 ALA A CA 1
ATOM 730 C C . ALA A 1 87 ? -11.321 15.274 6.425 1.00 80.06 87 ALA A C 1
ATOM 732 O O . ALA A 1 87 ? -11.774 14.331 7.077 1.00 80.06 87 ALA A O 1
ATOM 733 N N . GLN A 1 88 ? -11.261 16.507 6.924 1.00 76.81 88 GLN A N 1
ATOM 734 C CA . GLN A 1 88 ? -11.836 16.877 8.211 1.00 76.81 88 GLN A CA 1
ATOM 735 C C . GLN A 1 88 ? -13.350 17.077 8.064 1.00 76.81 88 GLN A C 1
ATOM 737 O O . GLN A 1 88 ? -13.800 17.874 7.244 1.00 76.81 88 GLN A O 1
ATOM 742 N N . THR A 1 89 ? -14.133 16.402 8.903 1.00 72.94 89 THR A N 1
ATOM 743 C CA . THR A 1 89 ? -15.565 16.676 9.090 1.00 72.94 89 THR A CA 1
ATOM 744 C C . THR A 1 89 ? -15.808 17.400 10.414 1.00 72.94 89 THR A C 1
ATOM 746 O O . THR A 1 89 ? -14.919 17.472 11.274 1.00 72.94 89 THR A O 1
ATOM 749 N N . ASP A 1 90 ? -17.042 17.864 10.626 1.00 71.00 90 ASP A N 1
ATOM 750 C CA . ASP A 1 90 ? -17.494 18.432 11.904 1.00 71.00 90 ASP A CA 1
ATOM 751 C C . ASP A 1 90 ? -17.292 17.470 13.089 1.00 71.00 90 ASP A C 1
ATOM 753 O O . ASP A 1 90 ? -17.118 17.902 14.230 1.00 71.00 90 ASP A O 1
ATOM 757 N N . PHE A 1 91 ? -17.272 16.160 12.823 1.00 67.75 91 PHE A N 1
ATOM 758 C CA . PHE A 1 91 ? -17.103 15.108 13.825 1.00 67.75 91 PHE A CA 1
ATOM 759 C C . PHE A 1 91 ? -15.659 14.611 13.958 1.00 67.75 91 PHE A C 1
ATOM 761 O O . PHE A 1 91 ? -15.371 13.845 14.872 1.00 67.75 91 PHE A O 1
ATOM 768 N N . GLY A 1 92 ? -14.748 15.049 13.086 1.00 83.06 92 GLY A N 1
ATOM 769 C CA . GLY A 1 92 ? -13.389 14.517 13.008 1.00 83.06 92 GLY A CA 1
ATOM 770 C C . GLY A 1 92 ? -13.008 13.989 11.645 1.00 83.06 92 GLY A C 1
ATOM 771 O O . GLY A 1 92 ? -13.707 14.200 10.657 1.00 83.06 92 GLY A O 1
ATOM 772 N N . GLN A 1 93 ? -11.871 13.312 11.607 1.00 89.75 93 GLN A N 1
ATOM 773 C CA . GLN A 1 93 ? -11.440 12.572 10.432 1.00 89.75 93 GLN A CA 1
ATOM 774 C C . GLN A 1 93 ? -11.993 11.157 10.544 1.00 89.75 93 GLN A C 1
ATOM 776 O O . GLN A 1 93 ? -11.769 10.479 11.550 1.00 89.75 93 GLN A O 1
ATOM 781 N N . ASN A 1 94 ? -12.749 10.735 9.536 1.00 91.25 94 ASN A N 1
ATOM 782 C CA . ASN A 1 94 ? -13.337 9.401 9.501 1.00 91.25 94 ASN A CA 1
ATOM 783 C C . ASN A 1 94 ? -12.263 8.335 9.274 1.00 91.25 94 ASN A C 1
ATOM 785 O O . ASN A 1 94 ? -11.163 8.630 8.807 1.00 91.25 94 ASN A O 1
ATOM 789 N N . ILE A 1 95 ? -12.605 7.084 9.572 1.00 93.88 95 ILE A N 1
ATOM 790 C CA . ILE A 1 95 ? -11.755 5.937 9.250 1.00 93.88 95 ILE A CA 1
ATOM 791 C C . ILE A 1 95 ? -12.271 5.228 7.999 1.00 93.88 95 ILE A C 1
ATOM 793 O O . ILE A 1 95 ? -13.457 4.901 7.891 1.00 93.88 95 ILE A O 1
ATOM 797 N N . LEU A 1 96 ? -11.360 4.970 7.066 1.00 93.69 96 LEU A N 1
ATOM 798 C CA . LEU A 1 96 ? -11.627 4.309 5.794 1.00 93.69 96 LEU A CA 1
ATOM 799 C C . LEU A 1 96 ? -10.560 3.261 5.459 1.00 93.69 96 LEU A C 1
ATOM 801 O O . LEU A 1 96 ? -9.554 3.122 6.150 1.00 93.69 96 LEU A O 1
ATOM 805 N N . LEU A 1 97 ? -10.780 2.526 4.378 1.00 94.06 97 LEU A N 1
ATOM 806 C CA . LEU A 1 97 ? -9.811 1.672 3.717 1.00 94.06 97 LEU A CA 1
ATOM 807 C C . LEU A 1 97 ? -9.200 2.403 2.527 1.00 94.06 97 LEU A C 1
ATOM 809 O O . LEU A 1 97 ? -9.915 2.942 1.680 1.00 94.06 97 LEU A O 1
ATOM 813 N N . SER A 1 98 ? -7.878 2.359 2.424 1.00 92.88 98 SER A N 1
ATOM 814 C CA . SER A 1 98 ? -7.149 2.784 1.230 1.00 92.88 98 SER A CA 1
ATOM 815 C C . SER A 1 98 ? -5.958 1.854 0.972 1.00 92.88 98 SER A C 1
ATOM 817 O O . SER A 1 98 ? -5.610 1.052 1.850 1.00 92.88 98 SER A O 1
ATOM 819 N N . PRO A 1 99 ? -5.341 1.893 -0.226 1.00 93.69 99 PRO A N 1
ATOM 820 C CA . PRO A 1 99 ? -4.135 1.119 -0.484 1.00 93.69 99 PRO A CA 1
ATOM 821 C C . PRO A 1 99 ? -3.078 1.390 0.592 1.00 93.69 99 PRO A C 1
ATOM 823 O O . PRO A 1 99 ? -2.854 2.542 0.972 1.00 93.69 99 PRO A O 1
ATOM 826 N N . CYS A 1 100 ? -2.438 0.330 1.085 1.00 94.56 100 CYS A N 1
ATOM 827 C CA . CYS A 1 100 ? -1.382 0.456 2.084 1.00 94.56 100 CYS A CA 1
ATOM 828 C C . CYS A 1 100 ? -0.240 1.337 1.559 1.00 94.56 100 CYS A C 1
ATOM 830 O O . CYS A 1 100 ? 0.223 1.171 0.435 1.00 94.56 100 CYS A O 1
ATOM 832 N N . ASP A 1 101 ? 0.212 2.294 2.345 1.00 92.06 101 ASP A N 1
ATOM 833 C CA . ASP A 1 101 ? 1.202 3.272 1.938 1.00 92.06 101 ASP A CA 1
ATOM 834 C C . ASP A 1 101 ? 2.047 3.652 3.140 1.00 92.06 101 ASP A C 1
ATOM 836 O O . ASP A 1 101 ? 1.588 4.322 4.063 1.00 92.06 101 ASP A O 1
ATOM 840 N N . LEU A 1 102 ? 3.312 3.255 3.102 1.00 89.69 102 LEU A N 1
ATOM 841 C CA . LEU A 1 102 ? 4.252 3.570 4.157 1.00 89.69 102 LEU A CA 1
ATOM 842 C C . LEU A 1 102 ? 4.564 5.075 4.252 1.00 89.69 102 LEU A C 1
ATOM 844 O O . LEU A 1 102 ? 5.033 5.538 5.290 1.00 89.69 102 LEU A O 1
ATOM 848 N N . ASN A 1 103 ? 4.260 5.864 3.214 1.00 85.94 103 ASN A N 1
ATOM 849 C CA . ASN A 1 103 ? 4.334 7.324 3.284 1.00 85.94 103 ASN A CA 1
ATOM 850 C C . ASN A 1 103 ? 3.152 7.942 4.055 1.00 85.94 103 ASN A C 1
ATOM 852 O O . ASN A 1 103 ? 3.229 9.108 4.450 1.00 85.94 103 ASN A O 1
ATOM 856 N N . ASN A 1 104 ? 2.058 7.201 4.257 1.00 87.81 104 ASN A N 1
ATOM 857 C CA . ASN A 1 104 ? 0.857 7.699 4.912 1.00 87.81 104 ASN A CA 1
ATOM 858 C C . ASN A 1 104 ? 0.886 7.371 6.408 1.00 87.81 104 ASN A C 1
ATOM 860 O O . ASN A 1 104 ? 0.480 6.294 6.843 1.00 87.81 104 ASN A O 1
ATOM 864 N N . THR A 1 105 ? 1.305 8.345 7.219 1.00 87.12 105 THR A N 1
ATOM 865 C CA . THR A 1 105 ? 1.355 8.188 8.680 1.00 87.12 105 THR A CA 1
ATOM 866 C C . THR A 1 105 ? -0.011 7.893 9.308 1.00 87.12 105 THR A C 1
ATOM 868 O O . THR A 1 105 ? -0.077 7.344 10.406 1.00 87.12 105 THR A O 1
ATOM 871 N N . GLY A 1 106 ? -1.107 8.202 8.607 1.00 90.81 106 GLY A N 1
ATOM 872 C CA . GLY A 1 106 ? -2.470 7.914 9.037 1.00 90.81 106 GLY A CA 1
ATOM 873 C C . GLY A 1 106 ? -2.890 6.442 8.939 1.00 90.81 106 GLY A C 1
ATOM 874 O O . GLY A 1 106 ? -4.052 6.144 9.207 1.00 90.81 106 GLY A O 1
ATOM 875 N N . GLN A 1 107 ? -1.990 5.539 8.535 1.00 93.94 107 GLN A N 1
ATOM 876 C CA . GLN A 1 107 ? -2.236 4.092 8.431 1.00 93.94 107 GLN A CA 1
ATOM 877 C C . GLN A 1 107 ? -1.553 3.259 9.518 1.00 93.94 107 GLN A C 1
ATOM 879 O O . GLN A 1 107 ? -1.678 2.032 9.521 1.00 93.94 107 GLN A O 1
ATOM 884 N N . PHE A 1 108 ? -0.823 3.908 10.425 1.00 93.00 108 PHE A N 1
ATOM 885 C CA . PHE A 1 108 ? -0.110 3.233 11.501 1.00 93.00 108 PHE A CA 1
ATOM 886 C C . PHE A 1 108 ? -0.820 3.448 12.833 1.00 93.00 108 PHE A C 1
ATOM 888 O O . PHE A 1 108 ? -1.083 4.581 13.249 1.00 93.00 108 PHE A O 1
ATOM 895 N N . TRP A 1 109 ? -1.105 2.332 13.492 1.00 93.75 109 TRP A N 1
ATOM 896 C CA . TRP A 1 109 ? -1.885 2.239 14.712 1.00 93.75 109 TRP A CA 1
ATOM 897 C C . TRP A 1 109 ? -1.112 1.449 15.761 1.00 93.75 109 TRP A C 1
ATOM 899 O O . TRP A 1 109 ? -0.569 0.389 15.465 1.00 93.75 109 TRP A O 1
ATOM 909 N N . GLN A 1 110 ? -1.125 1.920 17.004 1.00 92.12 110 GLN A N 1
ATOM 910 C CA . GLN A 1 110 ? -0.608 1.177 18.153 1.00 92.12 110 GLN A CA 1
ATOM 911 C C . GLN A 1 110 ? -1.734 0.753 19.071 1.00 92.12 110 GLN A C 1
ATOM 913 O O . GLN A 1 110 ? -2.669 1.509 19.313 1.00 92.12 110 GLN A O 1
ATOM 918 N N . LEU A 1 111 ? -1.587 -0.433 19.650 1.00 92.19 111 LEU A N 1
ATOM 919 C CA . LEU A 1 111 ? -2.357 -0.846 20.812 1.00 92.19 111 LEU A CA 1
ATOM 920 C C . LEU A 1 111 ? -1.770 -0.199 22.069 1.00 92.19 111 LEU A C 1
ATOM 922 O O . LEU A 1 111 ? -0.651 -0.515 22.471 1.00 92.19 111 LEU A O 1
ATOM 926 N N . LYS A 1 112 ? -2.525 0.708 22.691 1.00 91.19 112 LYS A N 1
ATOM 927 C CA . LYS A 1 112 ? -2.143 1.386 23.936 1.00 91.19 112 LYS A CA 1
ATOM 928 C C . LYS A 1 112 ? -3.268 1.268 24.953 1.00 91.19 112 LYS A C 1
ATOM 930 O O . LYS A 1 112 ? -4.448 1.334 24.601 1.00 91.19 112 LYS A O 1
ATOM 935 N N . GLN A 1 113 ? -2.902 1.092 26.217 1.00 90.69 113 GLN A N 1
ATOM 936 C CA . GLN A 1 113 ? -3.871 1.137 27.302 1.00 90.69 113 GLN A CA 1
ATOM 937 C C . GLN A 1 113 ? -4.359 2.576 27.473 1.00 90.69 113 GLN A C 1
ATOM 939 O O . GLN A 1 113 ? -3.557 3.493 27.648 1.00 90.69 113 GLN A O 1
ATOM 944 N N . SER A 1 114 ? -5.673 2.773 27.416 1.00 86.00 114 SER A N 1
ATOM 945 C CA . SER A 1 114 ? -6.278 4.066 27.694 1.00 86.00 114 SER A CA 1
ATOM 946 C C . SER A 1 114 ? -6.143 4.394 29.173 1.00 86.00 114 SER A C 1
ATOM 948 O O . SER A 1 114 ? -6.572 3.625 30.032 1.00 86.00 114 SER A O 1
ATOM 950 N N . THR A 1 115 ? -5.626 5.580 29.471 1.00 80.56 115 THR A N 1
ATOM 951 C CA . THR A 1 115 ? -5.577 6.123 30.836 1.00 80.56 115 THR A CA 1
ATOM 952 C C . THR A 1 115 ? -6.961 6.469 31.389 1.00 80.56 115 THR A C 1
ATOM 954 O O . THR A 1 115 ? -7.099 6.711 32.583 1.00 80.56 115 THR A O 1
ATOM 957 N N . LEU A 1 116 ? -7.986 6.508 30.531 1.00 80.62 116 LEU A N 1
ATOM 958 C CA . LEU A 1 116 ? -9.336 6.941 30.877 1.00 80.62 116 LEU A CA 1
ATOM 959 C C . LEU A 1 116 ? -10.264 5.780 31.253 1.00 80.62 116 LEU A C 1
ATOM 961 O O . LEU A 1 116 ? -11.079 5.924 32.159 1.00 80.62 116 LEU A O 1
ATOM 965 N N . ASN A 1 117 ? -10.164 4.633 30.572 1.00 81.38 117 ASN A N 1
ATOM 966 C CA . ASN A 1 117 ? -11.018 3.465 30.839 1.00 81.38 117 ASN A CA 1
ATOM 967 C C . ASN A 1 117 ? -10.242 2.173 31.154 1.00 81.38 117 ASN A C 1
ATOM 969 O O . ASN A 1 117 ? -10.863 1.119 31.284 1.00 81.38 117 ASN A O 1
ATOM 973 N N . ASN A 1 118 ? -8.909 2.237 31.260 1.00 84.56 118 ASN A N 1
ATOM 974 C CA . ASN A 1 118 ? -7.993 1.104 31.453 1.00 84.56 118 ASN A CA 1
ATOM 975 C C . ASN A 1 118 ? -8.056 0.006 30.371 1.00 84.56 118 ASN A C 1
ATOM 977 O O . ASN A 1 118 ? -7.367 -1.006 30.498 1.00 84.56 118 ASN A O 1
ATOM 981 N N . GLY A 1 119 ? -8.846 0.183 29.311 1.00 89.19 119 GLY A N 1
ATOM 982 C CA . GLY A 1 119 ? -8.965 -0.744 28.192 1.00 89.19 119 GLY A CA 1
ATOM 983 C C . GLY A 1 119 ? -7.892 -0.511 27.131 1.00 89.19 119 GLY A C 1
ATOM 984 O O . GLY A 1 119 ? -7.406 0.605 26.950 1.00 89.19 119 GLY A O 1
ATOM 985 N N . MET A 1 120 ? -7.531 -1.564 26.399 1.00 94.88 120 MET A N 1
ATOM 986 C CA . MET A 1 120 ? -6.639 -1.450 25.243 1.00 94.88 120 MET A CA 1
ATOM 987 C C . MET A 1 120 ? -7.387 -0.840 24.059 1.00 94.88 120 MET A C 1
ATOM 989 O O . MET A 1 120 ? -8.483 -1.283 23.729 1.00 94.88 120 MET A O 1
ATOM 993 N N . SER A 1 121 ? -6.801 0.156 23.402 1.00 94.31 121 SER A N 1
ATOM 994 C CA . SER A 1 121 ? -7.384 0.829 22.240 1.00 94.31 121 SER A CA 1
ATOM 995 C C . SER A 1 121 ? -6.327 1.104 21.177 1.00 94.31 121 SER A C 1
ATOM 997 O O . SER A 1 121 ? -5.129 1.046 21.456 1.00 94.31 121 SER A O 1
ATOM 999 N N . PHE A 1 122 ? -6.772 1.416 19.961 1.00 94.19 122 PHE A N 1
ATOM 1000 C CA . PHE A 1 122 ? -5.873 1.894 18.920 1.00 94.19 122 PHE A CA 1
ATOM 1001 C C . PHE A 1 122 ? -5.605 3.389 19.084 1.00 94.19 122 PHE A C 1
ATOM 1003 O O . PHE A 1 122 ? -6.536 4.181 19.228 1.00 94.19 122 PHE A O 1
ATOM 1010 N N . VAL A 1 123 ? -4.337 3.774 19.010 1.00 91.50 123 VAL A N 1
ATOM 1011 C CA . VAL A 1 123 ? -3.884 5.166 18.937 1.00 91.50 123 VAL A CA 1
ATOM 1012 C C . VAL A 1 123 ? -3.141 5.394 17.630 1.00 91.50 123 VAL A C 1
ATOM 1014 O O . VAL A 1 123 ? -2.417 4.515 17.161 1.00 91.50 123 VAL A O 1
ATOM 1017 N N . ASN A 1 124 ? -3.334 6.564 17.026 1.00 89.44 124 ASN A N 1
ATOM 1018 C CA . ASN A 1 124 ? -2.568 6.956 15.846 1.00 89.44 124 ASN A CA 1
ATOM 1019 C C . ASN A 1 124 ? -1.180 7.504 16.229 1.00 89.44 124 ASN A C 1
ATOM 1021 O O . ASN A 1 124 ? -0.854 7.680 17.403 1.00 89.44 124 ASN A O 1
ATOM 1025 N N . PHE A 1 125 ? -0.397 7.871 15.216 1.00 81.00 125 PHE A N 1
ATOM 1026 C CA . PHE A 1 125 ? 0.945 8.446 15.369 1.00 81.00 125 PHE A CA 1
ATOM 1027 C C . PHE A 1 125 ? 1.013 9.750 16.193 1.00 81.00 125 PHE A C 1
ATOM 1029 O O . PHE A 1 125 ? 2.067 10.108 16.708 1.00 81.00 125 PHE A O 1
ATOM 1036 N N . ASN A 1 126 ? -0.106 10.466 16.332 1.00 81.69 126 ASN A N 1
ATOM 1037 C CA . ASN A 1 126 ? -0.212 11.684 17.141 1.00 81.69 126 ASN A CA 1
ATOM 1038 C C . ASN A 1 126 ? -0.766 11.400 18.550 1.00 81.69 126 ASN A C 1
ATOM 1040 O O . ASN A 1 126 ? -1.246 12.321 19.209 1.00 81.69 126 ASN A O 1
ATOM 1044 N N . ASN A 1 127 ? -0.741 10.138 18.998 1.00 83.69 127 ASN A N 1
ATOM 1045 C CA . ASN A 1 127 ? -1.308 9.679 20.269 1.00 83.69 127 ASN A CA 1
ATOM 1046 C C . ASN A 1 127 ? -2.810 9.986 20.436 1.00 83.69 127 ASN A C 1
ATOM 1048 O O . ASN A 1 127 ? -3.295 10.147 21.552 1.00 83.69 127 ASN A O 1
ATOM 1052 N N . VAL A 1 128 ? -3.565 10.058 19.336 1.00 88.12 128 VAL A N 1
ATOM 1053 C CA . VAL A 1 128 ? -5.019 10.255 19.367 1.00 88.12 128 VAL A CA 1
ATOM 1054 C C . VAL A 1 128 ? -5.709 8.898 19.326 1.00 88.12 128 VAL A C 1
ATOM 1056 O O . VAL A 1 128 ? -5.501 8.123 18.389 1.00 88.12 128 VAL A O 1
ATOM 1059 N N . TYR A 1 129 ? -6.556 8.627 20.322 1.00 91.38 129 TYR A N 1
ATOM 1060 C CA . TYR A 1 129 ? -7.355 7.403 20.375 1.00 91.38 129 TYR A CA 1
ATOM 1061 C C . TYR A 1 129 ? -8.365 7.323 19.233 1.00 91.38 129 TYR A C 1
ATOM 1063 O O . TYR A 1 129 ? -9.022 8.310 18.878 1.00 91.38 129 TYR A O 1
ATOM 1071 N N . LEU A 1 130 ? -8.539 6.108 18.720 1.00 93.06 130 LEU A N 1
ATOM 1072 C CA . LEU A 1 130 ? -9.648 5.747 17.859 1.00 93.06 130 LEU A CA 1
ATOM 1073 C C . LEU A 1 130 ? -10.955 5.811 18.660 1.00 93.06 130 LEU A C 1
ATOM 1075 O O . LEU A 1 130 ? -11.103 5.190 19.716 1.00 93.06 130 LEU A O 1
ATOM 1079 N N . LYS A 1 131 ? -11.908 6.583 18.145 1.00 92.50 131 LYS A N 1
ATOM 1080 C CA . LYS A 1 131 ? -13.198 6.833 18.783 1.00 92.50 131 LYS A CA 1
ATOM 1081 C C . LYS A 1 131 ? -14.337 6.320 17.922 1.00 92.50 131 LYS A C 1
ATOM 1083 O O . LYS A 1 131 ? -14.209 6.151 16.707 1.00 92.50 131 LYS A O 1
ATOM 1088 N N . ALA A 1 132 ? -15.470 6.109 18.572 1.00 91.94 132 ALA A N 1
ATOM 1089 C CA . ALA A 1 132 ? -16.730 5.810 17.935 1.00 91.94 132 ALA A CA 1
ATOM 1090 C C . ALA A 1 132 ? -17.832 6.740 18.438 1.00 91.94 132 ALA A C 1
ATOM 1092 O O . ALA A 1 132 ? -17.912 7.087 19.615 1.00 91.94 132 ALA A O 1
ATOM 1093 N N . LYS A 1 133 ? -18.714 7.130 17.517 1.00 88.38 133 LYS A N 1
ATOM 1094 C CA . LYS A 1 133 ? -19.954 7.844 17.822 1.00 88.38 133 LYS A CA 1
ATOM 1095 C C . LYS A 1 133 ? -21.072 7.141 17.085 1.00 88.38 133 LYS A C 1
ATOM 1097 O O . LYS A 1 133 ? -21.105 7.110 15.852 1.00 88.38 133 LYS A O 1
ATOM 1102 N N . LYS A 1 134 ? -21.996 6.556 17.848 1.00 85.81 134 LYS A N 1
ATOM 1103 C CA . LYS A 1 134 ? -22.961 5.577 17.328 1.00 85.81 134 LYS A CA 1
ATOM 1104 C C . LYS A 1 134 ? -22.204 4.409 16.675 1.00 85.81 134 LYS A C 1
ATOM 1106 O O . LYS A 1 134 ? -21.589 3.621 17.377 1.00 85.81 134 LYS A O 1
ATOM 1111 N N . ARG A 1 135 ? -22.236 4.308 15.343 1.00 88.69 135 ARG A N 1
ATOM 1112 C CA . ARG A 1 135 ? -21.570 3.250 14.567 1.00 88.69 135 ARG A CA 1
ATOM 1113 C C . ARG A 1 135 ? -20.385 3.747 13.735 1.00 88.69 135 ARG A C 1
ATOM 1115 O O . ARG A 1 135 ? -19.777 2.949 13.036 1.00 88.69 135 ARG A O 1
ATOM 1122 N N . TYR A 1 136 ? -20.072 5.039 13.783 1.00 90.38 136 TYR A N 1
ATOM 1123 C CA . TYR A 1 136 ? -19.045 5.659 12.947 1.00 90.38 136 TYR A CA 1
ATOM 1124 C C . TYR A 1 136 ? -17.726 5.728 13.703 1.00 90.38 136 TYR A C 1
ATOM 1126 O O . TYR A 1 136 ? -17.718 6.176 14.851 1.00 90.38 136 TYR A O 1
ATOM 1134 N N . LEU A 1 137 ? -16.641 5.315 13.051 1.00 93.19 137 LEU A N 1
ATOM 1135 C CA . LEU A 1 137 ? -15.285 5.437 13.572 1.00 93.19 137 LEU A CA 1
ATOM 1136 C C . LEU A 1 137 ? -14.633 6.734 13.103 1.00 93.19 137 LEU A C 1
ATOM 1138 O O . LEU A 1 137 ? -14.728 7.093 11.928 1.00 93.19 137 LEU A O 1
ATOM 1142 N N . TYR A 1 138 ? -13.942 7.410 14.015 1.00 92.62 138 TYR A N 1
ATOM 1143 C CA . TYR A 1 138 ? -13.232 8.650 13.724 1.00 92.62 138 TYR A CA 1
ATOM 1144 C C . TYR A 1 138 ? -12.061 8.866 14.681 1.00 92.62 138 TYR A C 1
ATOM 1146 O O . TYR A 1 138 ? -11.981 8.271 15.758 1.00 92.62 138 TYR A O 1
ATOM 1154 N N . ILE A 1 139 ? -11.185 9.791 14.306 1.00 90.75 139 ILE A N 1
ATOM 1155 C CA . ILE A 1 139 ? -10.268 10.456 15.228 1.00 90.75 139 ILE A CA 1
ATOM 1156 C C . ILE A 1 139 ? -10.620 11.941 15.316 1.00 90.75 139 ILE A C 1
ATOM 1158 O O . ILE A 1 139 ? -11.049 12.567 14.342 1.00 90.75 139 ILE A O 1
ATOM 1162 N N . TYR A 1 140 ? -10.434 12.524 16.497 1.00 83.38 140 TYR A N 1
ATOM 1163 C CA . TYR A 1 140 ? -10.617 13.956 16.704 1.00 83.38 140 TYR A CA 1
ATOM 1164 C C . TYR A 1 140 ? -9.432 14.512 17.496 1.00 83.38 140 TYR A C 1
ATOM 1166 O O . TYR A 1 140 ? -9.274 14.134 18.658 1.00 83.38 140 TYR A O 1
ATOM 1174 N N . PRO A 1 141 ? -8.616 15.406 16.910 1.00 68.75 141 PRO A N 1
ATOM 1175 C CA . PRO A 1 141 ? -7.371 15.871 17.522 1.00 68.75 141 PRO A CA 1
ATOM 1176 C C . PRO A 1 141 ? -7.559 16.834 18.709 1.00 68.75 141 PRO A C 1
ATOM 1178 O O . PRO A 1 141 ? -6.574 17.209 19.343 1.00 68.75 141 PRO A O 1
ATOM 1181 N N . LYS A 1 142 ? -8.788 17.268 19.052 1.00 66.19 142 LYS A N 1
ATOM 1182 C CA . LYS A 1 142 ? -8.986 18.113 20.247 1.00 66.19 142 LYS A CA 1
ATOM 1183 C C . LYS A 1 142 ? -8.914 17.282 21.532 1.00 66.19 142 LYS A C 1
ATOM 1185 O O . LYS A 1 142 ? -9.589 16.264 21.660 1.00 66.19 142 LYS A O 1
ATOM 1190 N N . ARG A 1 143 ? -8.179 17.819 22.513 1.00 55.97 143 ARG A N 1
ATOM 1191 C CA . ARG A 1 143 ? -7.847 17.237 23.831 1.00 55.97 143 ARG A CA 1
ATOM 1192 C C . ARG A 1 143 ? -9.024 16.911 24.764 1.00 55.97 143 ARG A C 1
ATOM 1194 O O . ARG A 1 143 ? -8.793 16.345 25.825 1.00 55.97 143 ARG A O 1
ATOM 1201 N N . ASN A 1 144 ? -10.266 17.235 24.406 1.00 62.25 144 ASN A N 1
ATOM 1202 C CA . ASN A 1 144 ? -11.425 16.862 25.221 1.00 62.25 144 ASN A CA 1
ATOM 1203 C C . ASN A 1 144 ? -11.831 15.426 24.883 1.00 62.25 144 ASN A C 1
ATOM 1205 O O . ASN A 1 144 ? -12.796 15.182 24.156 1.00 62.25 144 ASN A O 1
ATOM 1209 N N . GLU A 1 145 ? -11.029 14.479 25.358 1.00 67.50 145 GLU A N 1
ATOM 1210 C CA . GLU A 1 145 ? -11.303 13.057 25.220 1.00 67.50 145 GLU A CA 1
ATOM 1211 C C . GLU A 1 145 ? -12.455 12.657 26.134 1.00 67.50 145 GLU A C 1
ATOM 1213 O O . GLU A 1 145 ? -12.376 12.745 27.357 1.00 67.50 145 GLU A O 1
ATOM 1218 N N . LYS A 1 146 ? -13.551 12.233 25.514 1.00 76.12 146 LYS A N 1
ATOM 1219 C CA . LYS A 1 146 ? -14.690 11.654 26.206 1.00 76.12 146 LYS A CA 1
ATOM 1220 C C . LYS A 1 146 ? -14.478 10.155 26.330 1.00 76.12 146 LYS A C 1
ATOM 1222 O O . LYS A 1 146 ? -14.328 9.471 25.317 1.00 76.12 146 LYS A O 1
ATOM 1227 N N . ILE A 1 147 ? -14.455 9.660 27.563 1.00 77.19 147 ILE A N 1
ATOM 1228 C CA . ILE A 1 147 ? -14.189 8.252 27.889 1.00 77.19 147 ILE A CA 1
ATOM 1229 C C . ILE A 1 147 ? -15.180 7.338 27.162 1.00 77.19 147 ILE A C 1
ATOM 1231 O O . ILE A 1 147 ? -14.804 6.298 26.627 1.00 77.19 147 ILE A O 1
ATOM 1235 N N . GLU A 1 148 ? -16.441 7.764 27.086 1.00 81.00 148 GLU A N 1
ATOM 1236 C CA . GLU A 1 148 ? -17.534 7.039 26.446 1.00 81.00 148 GLU A CA 1
ATOM 1237 C C . GLU A 1 148 ? -17.416 6.936 24.919 1.00 81.00 148 GLU A C 1
ATOM 1239 O O . GLU A 1 148 ? -18.134 6.142 24.311 1.00 81.00 148 GLU A O 1
ATOM 1244 N N . GLU A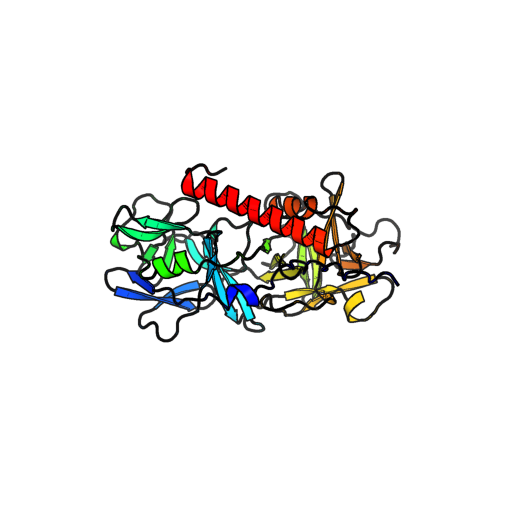 1 149 ? -16.541 7.731 24.295 1.00 87.69 149 GLU A N 1
ATOM 1245 C CA . GLU A 1 149 ? -16.294 7.709 22.851 1.00 87.69 149 GLU A CA 1
ATOM 1246 C C . GLU A 1 149 ? -15.149 6.759 22.471 1.00 87.69 149 GLU A C 1
ATOM 1248 O O . GLU A 1 149 ? -15.081 6.317 21.327 1.00 87.69 149 GLU A O 1
ATOM 1253 N N . ILE A 1 150 ? -14.260 6.409 23.406 1.00 90.62 150 ILE A N 1
ATOM 1254 C CA . ILE A 1 150 ? -13.104 5.544 23.135 1.00 90.62 150 ILE A CA 1
ATOM 1255 C C . ILE A 1 150 ? -13.571 4.099 22.958 1.00 90.62 150 ILE A C 1
ATOM 1257 O O . ILE A 1 150 ? -14.384 3.586 23.732 1.00 90.62 150 ILE A O 1
ATOM 1261 N N . ILE A 1 151 ? -13.058 3.433 21.924 1.00 93.38 151 ILE A N 1
ATOM 1262 C CA . ILE A 1 151 ? -13.309 2.006 21.717 1.00 93.38 151 ILE A CA 1
ATOM 1263 C C . ILE A 1 151 ? -12.308 1.158 22.506 1.00 93.38 151 ILE A C 1
ATOM 1265 O O . ILE A 1 151 ? -11.145 1.537 22.629 1.00 93.38 151 ILE A O 1
ATOM 1269 N N . THR A 1 152 ? -12.727 -0.015 22.972 1.00 94.62 152 THR A N 1
ATOM 1270 C CA . THR A 1 152 ? -11.849 -0.988 23.638 1.00 94.62 152 THR A CA 1
ATOM 1271 C C . THR A 1 152 ? -11.729 -2.248 22.789 1.00 94.62 152 THR A C 1
ATOM 1273 O O . THR A 1 152 ? -12.738 -2.821 22.391 1.00 94.62 152 THR A O 1
ATOM 1276 N N . ILE A 1 153 ? -10.510 -2.705 22.518 1.00 95.19 153 ILE A N 1
ATOM 1277 C CA . ILE A 1 153 ? -10.219 -3.931 21.771 1.00 95.19 153 ILE A CA 1
ATOM 1278 C C . ILE A 1 153 ? -10.218 -5.114 22.742 1.00 95.19 153 ILE A C 1
ATOM 1280 O O . ILE A 1 153 ? -9.366 -5.191 23.626 1.00 95.19 153 ILE A O 1
ATOM 1284 N N . LYS A 1 154 ? -11.168 -6.045 22.587 1.00 93.44 154 LYS A N 1
ATOM 1285 C CA . LYS A 1 154 ? -11.325 -7.181 23.516 1.00 93.44 154 LYS A CA 1
ATOM 1286 C C . LYS A 1 154 ? -10.258 -8.246 23.317 1.00 93.44 154 LYS A C 1
ATOM 1288 O O . LYS A 1 154 ? -9.725 -8.772 24.284 1.00 93.44 154 LYS A O 1
ATOM 1293 N N . ASN A 1 155 ? -9.955 -8.567 22.064 1.00 92.44 155 ASN A N 1
ATOM 1294 C CA . ASN A 1 155 ? -9.015 -9.623 21.702 1.00 92.44 155 ASN A CA 1
ATOM 1295 C C . ASN A 1 155 ? -7.603 -9.090 21.430 1.00 92.44 155 ASN A C 1
ATOM 1297 O O . ASN A 1 155 ? -6.900 -9.596 20.564 1.00 92.44 155 ASN A O 1
ATOM 1301 N N . HIS A 1 156 ? -7.179 -8.059 22.166 1.00 93.12 156 HIS A N 1
ATOM 1302 C CA . HIS A 1 156 ? -5.841 -7.490 22.016 1.00 93.12 156 HIS A CA 1
ATOM 1303 C C . HIS A 1 156 ? -4.683 -8.486 22.264 1.00 93.12 156 HIS A C 1
ATOM 1305 O O . HIS A 1 156 ? -3.653 -8.292 21.618 1.00 93.12 156 HIS A O 1
ATOM 1311 N N . PRO A 1 157 ? -4.789 -9.536 23.119 1.00 90.69 157 PRO A N 1
ATOM 1312 C CA . PRO A 1 157 ? -3.716 -10.527 23.246 1.00 90.69 157 PRO A CA 1
ATOM 1313 C C . PRO A 1 157 ? -3.479 -11.268 21.926 1.00 90.69 157 PRO A C 1
ATOM 1315 O O . PRO A 1 157 ? -2.344 -11.334 21.461 1.00 90.69 157 PRO A O 1
ATOM 1318 N N . ASP A 1 158 ? -4.556 -11.692 21.253 1.00 88.12 158 ASP A N 1
ATOM 1319 C CA . ASP A 1 158 ? -4.480 -12.369 19.954 1.00 88.12 158 ASP A CA 1
ATOM 1320 C C . ASP A 1 158 ? -3.779 -11.500 18.900 1.00 88.12 158 ASP A C 1
ATOM 1322 O O . ASP A 1 158 ? -3.034 -12.019 18.069 1.00 88.12 158 ASP A O 1
ATOM 1326 N N . LEU A 1 159 ? -4.019 -10.182 18.922 1.00 90.38 159 LEU A N 1
ATOM 1327 C CA . LEU A 1 159 ? -3.396 -9.234 17.994 1.00 90.38 159 LEU A CA 1
ATOM 1328 C C . LEU A 1 159 ? -1.886 -9.125 18.223 1.00 90.38 159 LEU A C 1
ATOM 1330 O O . LEU A 1 159 ? -1.131 -9.047 17.257 1.00 90.38 159 LEU A O 1
ATOM 1334 N N . GLU A 1 160 ? -1.455 -9.086 19.482 1.00 87.75 160 GLU A N 1
ATOM 1335 C CA . GLU A 1 160 ? -0.043 -8.973 19.849 1.00 87.75 160 GLU A CA 1
ATOM 1336 C C . GLU A 1 160 ? 0.728 -10.266 19.549 1.00 87.75 160 GLU A C 1
ATOM 1338 O O . GLU A 1 160 ? 1.813 -10.208 18.968 1.00 87.75 160 GLU A O 1
ATOM 1343 N N . GLU A 1 161 ? 0.147 -11.428 19.856 1.00 88.81 161 GLU A N 1
ATOM 1344 C CA . GLU A 1 161 ? 0.759 -12.741 19.610 1.00 88.81 161 GLU A CA 1
ATOM 1345 C C . GLU A 1 161 ? 0.832 -13.095 18.115 1.00 88.81 161 GLU A C 1
ATOM 1347 O O . GLU A 1 161 ? 1.792 -13.719 17.657 1.00 88.81 161 GLU A O 1
ATOM 1352 N N . ASN A 1 162 ? -0.155 -12.661 17.322 1.00 89.06 162 ASN A N 1
ATOM 1353 C CA . ASN A 1 162 ? -0.277 -13.025 15.908 1.00 89.06 162 ASN A CA 1
ATOM 1354 C C . ASN A 1 162 ? 0.120 -11.905 14.942 1.00 89.06 162 ASN A C 1
ATOM 1356 O O . ASN A 1 162 ? -0.372 -11.860 13.810 1.00 89.06 162 ASN A O 1
ATOM 1360 N N . LYS A 1 163 ? 1.052 -11.031 15.344 1.00 92.38 163 LYS A N 1
ATOM 1361 C CA . LYS A 1 163 ? 1.613 -10.023 14.437 1.00 92.38 163 LYS A CA 1
ATOM 1362 C C . LYS A 1 163 ? 2.142 -10.660 13.146 1.00 92.38 163 LYS A C 1
ATOM 1364 O O . LYS A 1 163 ? 2.785 -11.721 13.139 1.00 92.38 163 LYS A O 1
ATOM 1369 N N . THR A 1 164 ? 1.829 -9.991 12.045 1.00 93.44 164 THR A N 1
ATOM 1370 C CA . THR A 1 164 ? 2.243 -10.346 10.683 1.00 93.44 164 THR A CA 1
ATOM 1371 C C . THR A 1 164 ? 3.383 -9.464 10.202 1.00 93.44 164 THR A C 1
ATOM 1373 O O . THR A 1 164 ? 3.650 -8.394 10.756 1.00 93.44 164 THR A O 1
ATOM 1376 N N . GLU A 1 165 ? 4.036 -9.925 9.141 1.00 92.12 165 GLU A N 1
ATOM 1377 C CA . GLU A 1 165 ? 4.898 -9.085 8.320 1.00 92.12 165 GLU A CA 1
ATOM 1378 C C . GLU A 1 165 ? 4.099 -7.908 7.727 1.00 92.12 165 GLU A C 1
ATOM 1380 O O . GLU A 1 165 ? 2.906 -8.053 7.438 1.00 92.12 165 GLU A O 1
ATOM 1385 N N . PRO A 1 166 ? 4.715 -6.727 7.565 1.00 92.94 166 PRO A N 1
ATOM 1386 C CA . PRO A 1 166 ? 4.036 -5.553 7.046 1.00 92.94 166 PRO A CA 1
ATOM 1387 C C . PRO A 1 166 ? 3.945 -5.575 5.520 1.00 92.94 166 PRO A C 1
ATOM 1389 O O . PRO A 1 166 ? 4.773 -6.183 4.841 1.00 92.94 166 PRO A O 1
ATOM 1392 N N . LEU A 1 167 ? 2.978 -4.835 4.971 1.00 94.50 167 LEU A N 1
ATOM 1393 C CA . LEU A 1 167 ? 2.959 -4.524 3.545 1.00 94.50 167 LEU A CA 1
ATOM 1394 C C . LEU A 1 167 ? 3.895 -3.350 3.261 1.00 94.50 167 LEU A C 1
ATOM 1396 O O . LEU A 1 167 ? 3.607 -2.200 3.606 1.00 94.50 167 LEU A O 1
ATOM 1400 N N . ILE A 1 168 ? 4.995 -3.647 2.575 1.00 93.19 168 ILE A N 1
ATOM 1401 C CA . ILE A 1 168 ? 5.958 -2.671 2.075 1.00 93.19 168 ILE A CA 1
ATOM 1402 C C . ILE A 1 168 ? 5.464 -2.143 0.722 1.00 93.19 168 ILE A C 1
ATOM 1404 O O . ILE A 1 168 ? 5.724 -2.709 -0.343 1.00 93.19 168 ILE A O 1
ATOM 1408 N N . GLN A 1 169 ? 4.698 -1.058 0.776 1.00 93.25 169 GLN A N 1
ATOM 1409 C CA . GLN A 1 169 ? 4.092 -0.396 -0.378 1.00 93.25 169 GLN A CA 1
ATOM 1410 C C . GLN A 1 169 ? 4.168 1.122 -0.189 1.00 93.25 169 GLN A C 1
ATOM 1412 O O . GLN A 1 169 ? 4.022 1.603 0.931 1.00 93.25 169 GLN A O 1
ATOM 1417 N N . PHE A 1 170 ? 4.413 1.875 -1.262 1.00 89.69 170 PHE A N 1
ATOM 1418 C CA . PHE A 1 170 ? 4.618 3.328 -1.198 1.00 89.69 170 PHE A CA 1
ATOM 1419 C C . PHE A 1 170 ? 3.841 4.030 -2.300 1.00 89.69 170 PHE A C 1
ATOM 1421 O O . PHE A 1 170 ? 3.876 3.586 -3.449 1.00 89.69 170 PHE A O 1
ATOM 1428 N N . SER A 1 171 ? 3.219 5.163 -1.995 1.00 88.69 171 SER A N 1
ATOM 1429 C CA . SER A 1 171 ? 2.838 6.131 -3.024 1.00 88.69 171 SER A CA 1
ATOM 1430 C C . SER A 1 171 ? 4.085 6.716 -3.700 1.00 88.69 171 SER A C 1
ATOM 1432 O O . SER A 1 171 ? 5.132 6.908 -3.079 1.00 88.69 171 SER A O 1
ATOM 1434 N N . ILE A 1 172 ? 3.990 6.981 -5.001 1.00 83.25 172 ILE A N 1
ATOM 1435 C CA . ILE A 1 172 ? 5.068 7.599 -5.793 1.00 83.25 172 ILE A CA 1
ATOM 1436 C C . ILE A 1 172 ? 4.830 9.105 -5.947 1.00 83.25 172 ILE A C 1
ATOM 1438 O O . ILE A 1 172 ? 5.775 9.882 -6.077 1.00 83.25 172 ILE A O 1
ATOM 1442 N N . ASP A 1 173 ? 3.572 9.534 -5.882 1.00 69.19 173 ASP A N 1
ATOM 1443 C CA . ASP A 1 173 ? 3.186 10.926 -6.075 1.00 69.19 173 ASP A CA 1
ATOM 1444 C C . ASP A 1 173 ? 3.358 11.713 -4.762 1.00 69.19 173 ASP A C 1
ATOM 1446 O O . ASP A 1 173 ? 2.560 11.568 -3.840 1.00 69.19 173 ASP A O 1
ATOM 1450 N N . ASN A 1 174 ? 4.388 12.561 -4.653 1.00 53.03 174 ASN A N 1
ATOM 1451 C CA . ASN A 1 174 ? 4.604 13.389 -3.459 1.00 53.03 174 ASN A CA 1
ATOM 1452 C C . ASN A 1 174 ? 4.141 14.826 -3.679 1.00 53.03 174 ASN A C 1
ATOM 1454 O O . ASN A 1 174 ? 4.763 15.562 -4.432 1.00 53.03 174 ASN A O 1
ATOM 1458 N N . ASP A 1 175 ? 3.129 15.277 -2.947 1.00 49.72 175 ASP A N 1
ATOM 1459 C CA . ASP A 1 175 ? 2.559 16.625 -3.048 1.00 49.72 175 ASP A CA 1
ATOM 1460 C C . ASP A 1 175 ? 3.539 17.787 -2.767 1.00 49.72 175 ASP A C 1
ATOM 1462 O O . ASP A 1 175 ? 3.213 18.933 -3.070 1.00 49.72 175 ASP A O 1
ATOM 1466 N N . LYS A 1 176 ? 4.741 17.511 -2.242 1.00 42.66 176 LYS A N 1
ATOM 1467 C CA . LYS A 1 176 ? 5.703 18.528 -1.781 1.00 42.66 176 LYS A CA 1
ATOM 1468 C C . LYS A 1 176 ? 6.664 19.101 -2.838 1.00 42.66 176 LYS A C 1
ATOM 1470 O O . LYS A 1 176 ? 7.361 20.056 -2.513 1.00 42.66 176 LYS A O 1
ATOM 1475 N N . ASN A 1 177 ? 6.711 18.580 -4.070 1.00 42.91 177 ASN A N 1
ATOM 1476 C CA . ASN A 1 177 ? 7.686 19.025 -5.079 1.00 42.91 177 ASN A CA 1
ATOM 1477 C C . ASN A 1 177 ? 7.040 19.782 -6.257 1.00 42.91 177 ASN A C 1
ATOM 1479 O O . ASN A 1 177 ? 6.123 19.299 -6.926 1.00 42.91 177 ASN A O 1
ATOM 1483 N N . GLU A 1 178 ? 7.554 20.973 -6.568 1.00 37.09 178 GLU A N 1
ATOM 1484 C CA . GLU A 1 178 ? 7.204 21.691 -7.796 1.00 37.09 178 GLU A CA 1
ATOM 1485 C C . GLU A 1 178 ? 7.631 20.862 -9.022 1.00 37.09 178 GLU A C 1
ATOM 1487 O O . GLU A 1 178 ? 8.802 20.535 -9.195 1.00 37.09 178 GLU A O 1
ATOM 1492 N N . GLY A 1 179 ? 6.668 20.478 -9.869 1.00 49.81 179 GLY A N 1
ATOM 1493 C CA . GLY A 1 179 ? 6.911 19.635 -11.051 1.00 49.81 179 GLY A CA 1
ATOM 1494 C C . GLY A 1 179 ? 6.294 18.234 -11.010 1.00 49.81 179 GLY A C 1
ATOM 1495 O O . GLY A 1 179 ? 6.499 17.479 -11.955 1.00 49.81 179 GLY A O 1
ATOM 1496 N N . ASN A 1 180 ? 5.513 17.905 -9.975 1.00 61.31 180 ASN A N 1
ATOM 1497 C CA . ASN A 1 180 ? 4.867 16.602 -9.783 1.00 61.31 180 ASN A CA 1
ATOM 1498 C C . ASN A 1 180 ? 4.171 16.044 -11.023 1.00 61.31 180 ASN A C 1
ATOM 1500 O O . ASN A 1 180 ? 3.062 16.455 -11.382 1.00 61.31 180 ASN A O 1
ATOM 1504 N N . PHE A 1 181 ? 4.833 15.066 -11.624 1.00 65.94 181 PHE A N 1
ATOM 1505 C CA . PHE A 1 181 ? 4.321 14.210 -12.670 1.00 65.94 181 PHE A CA 1
ATOM 1506 C C . PHE A 1 181 ? 3.642 13.005 -12.026 1.00 65.94 181 PHE A C 1
ATOM 1508 O O . PHE A 1 181 ? 4.287 12.289 -11.269 1.00 65.94 181 PHE A O 1
ATOM 1515 N N . ARG A 1 182 ? 2.364 12.780 -12.335 1.00 77.44 182 ARG A N 1
ATOM 1516 C CA . ARG A 1 182 ? 1.643 11.570 -11.925 1.00 77.44 182 ARG A CA 1
ATOM 1517 C C . ARG A 1 182 ? 1.538 10.621 -13.094 1.00 77.44 182 ARG A C 1
ATOM 1519 O O . ARG A 1 182 ? 1.195 11.071 -14.185 1.00 77.44 182 ARG A O 1
ATOM 1526 N N . ILE A 1 183 ? 1.795 9.337 -12.861 1.00 84.62 183 ILE A N 1
ATOM 1527 C CA . ILE A 1 183 ? 1.414 8.284 -13.807 1.00 84.62 183 ILE A CA 1
ATOM 1528 C C . ILE A 1 183 ? -0.069 7.978 -13.566 1.00 84.62 183 ILE A C 1
ATOM 1530 O O . ILE A 1 183 ? -0.469 7.776 -12.421 1.00 84.62 183 ILE A O 1
ATOM 1534 N N . PHE A 1 184 ? -0.892 7.971 -14.607 1.00 87.06 184 PHE A N 1
ATOM 1535 C CA . PHE A 1 184 ? -2.300 7.573 -14.528 1.00 87.06 184 PHE A CA 1
ATOM 1536 C C . PHE A 1 184 ? -2.771 6.983 -15.864 1.00 87.06 184 PHE A C 1
ATOM 1538 O O . PHE A 1 184 ? -2.144 7.216 -16.898 1.00 87.06 184 PHE A O 1
ATOM 1545 N N . PRO A 1 185 ? -3.840 6.177 -15.881 1.00 89.19 185 PRO A N 1
ATOM 1546 C CA . PRO A 1 185 ? -4.374 5.587 -17.098 1.00 89.19 185 PRO A CA 1
ATOM 1547 C C . PRO A 1 185 ? -5.200 6.602 -17.896 1.00 89.19 185 PRO A C 1
ATOM 1549 O O . PRO A 1 185 ? -5.976 7.386 -17.347 1.00 89.19 185 PRO A O 1
ATOM 1552 N N . SER A 1 186 ? -5.077 6.555 -19.220 1.00 88.94 186 SER A N 1
ATOM 1553 C CA . SER A 1 186 ? -5.999 7.206 -20.145 1.00 88.94 186 SER A CA 1
ATOM 1554 C C . SER A 1 186 ? -7.311 6.422 -20.242 1.00 88.94 186 SER A C 1
ATOM 1556 O O . SER A 1 186 ? -7.388 5.253 -19.863 1.00 88.94 186 SER A O 1
ATOM 1558 N N . LYS A 1 187 ? -8.349 7.031 -20.831 1.00 84.56 187 LYS A N 1
ATOM 1559 C CA . LYS A 1 187 ? -9.630 6.345 -21.094 1.00 84.56 187 LYS A CA 1
ATOM 1560 C C . LYS A 1 187 ? -9.473 5.093 -21.965 1.00 84.56 187 LYS A C 1
ATOM 1562 O O . LYS A 1 187 ? -10.291 4.189 -21.881 1.00 84.56 187 LYS A O 1
ATOM 1567 N N . GLN A 1 188 ? -8.442 5.054 -22.806 1.00 88.44 188 GLN A N 1
ATOM 1568 C CA . GLN A 1 188 ? -8.131 3.929 -23.686 1.00 88.44 188 GLN A CA 1
ATOM 1569 C C . GLN A 1 188 ? -7.215 2.890 -23.021 1.00 88.44 188 GLN A C 1
ATOM 1571 O O . GLN A 1 188 ? -6.878 1.905 -23.663 1.00 88.44 188 GLN A O 1
ATOM 1576 N N . GLY A 1 189 ? -6.798 3.097 -21.767 1.00 89.31 189 GLY A N 1
ATOM 1577 C CA . GLY A 1 189 ? -5.965 2.158 -21.014 1.00 89.31 189 GLY A CA 1
ATOM 1578 C C . GLY A 1 189 ? -4.455 2.364 -21.161 1.00 89.31 189 GLY A C 1
ATOM 1579 O O . GLY A 1 189 ? -3.695 1.621 -20.544 1.00 89.31 189 GLY A O 1
ATOM 1580 N N . TYR A 1 190 ? -3.989 3.366 -21.911 1.00 91.75 190 TYR A N 1
ATOM 1581 C CA . TYR A 1 190 ? -2.562 3.712 -21.969 1.00 91.75 190 TYR A CA 1
ATOM 1582 C C . TYR A 1 190 ? -2.121 4.426 -20.694 1.00 91.75 190 TYR A C 1
ATOM 1584 O O . TYR A 1 190 ? -2.862 5.250 -20.169 1.00 91.75 190 TYR A O 1
ATOM 1592 N N . ALA A 1 191 ? -0.896 4.198 -20.230 1.00 91.38 191 ALA A N 1
ATOM 1593 C CA . ALA A 1 191 ? -0.331 5.028 -19.173 1.00 91.38 191 ALA A CA 1
ATOM 1594 C C . ALA A 1 191 ? 0.076 6.401 -19.726 1.00 91.38 191 ALA A C 1
ATOM 1596 O O . ALA A 1 191 ? 0.727 6.509 -20.772 1.00 91.38 191 ALA A O 1
ATOM 1597 N N . ILE A 1 192 ? -0.287 7.447 -18.995 1.00 88.31 192 ILE A N 1
ATOM 1598 C CA . ILE A 1 192 ? 0.089 8.831 -19.255 1.00 88.31 192 ILE A CA 1
ATOM 1599 C C . ILE A 1 192 ? 0.751 9.441 -18.022 1.00 88.31 192 ILE A C 1
ATOM 1601 O O . ILE A 1 192 ? 0.472 9.050 -16.894 1.00 88.31 192 ILE A O 1
ATOM 1605 N N . ILE A 1 193 ? 1.651 10.390 -18.254 1.00 84.38 193 ILE A N 1
ATOM 1606 C CA . ILE A 1 193 ? 2.332 11.184 -17.247 1.00 84.38 193 ILE A CA 1
ATOM 1607 C C . ILE A 1 193 ? 2.049 12.659 -17.481 1.00 84.38 193 ILE A C 1
ATOM 1609 O O . ILE A 1 193 ? 2.422 13.218 -18.517 1.00 84.38 193 ILE A O 1
ATOM 1613 N N . ASP A 1 194 ? 1.466 13.310 -16.479 1.00 77.06 194 ASP A N 1
ATOM 1614 C CA . ASP A 1 194 ? 1.161 14.735 -16.540 1.00 77.06 194 ASP A CA 1
ATOM 1615 C C . ASP A 1 194 ? 1.358 15.443 -15.201 1.00 77.06 194 ASP A C 1
ATOM 1617 O O . ASP A 1 194 ? 1.391 14.811 -14.144 1.00 77.06 194 ASP A O 1
ATOM 1621 N N . LYS A 1 195 ? 1.498 16.771 -15.253 1.00 71.31 195 LYS A N 1
ATOM 1622 C CA . LYS A 1 195 ? 1.542 17.601 -14.052 1.00 71.31 195 LYS A CA 1
ATOM 1623 C C . LYS A 1 195 ? 0.203 17.506 -13.325 1.00 71.31 195 LYS A C 1
ATOM 1625 O O . LYS A 1 195 ? -0.848 17.650 -13.947 1.00 71.31 195 LYS A O 1
ATOM 1630 N N . ARG A 1 196 ? 0.241 17.393 -11.995 1.00 62.50 196 ARG A N 1
ATOM 1631 C CA . ARG A 1 196 ? -0.955 17.301 -11.133 1.00 62.50 196 ARG A CA 1
ATOM 1632 C C . ARG A 1 196 ? -2.051 18.329 -11.456 1.00 62.50 196 ARG A C 1
ATOM 1634 O O . ARG A 1 196 ? -3.218 17.977 -11.440 1.00 62.50 196 ARG A O 1
ATOM 1641 N N . ARG A 1 197 ? -1.688 19.579 -11.783 1.00 55.72 197 ARG A N 1
ATOM 1642 C CA . ARG A 1 197 ? -2.648 20.663 -12.089 1.00 55.72 197 ARG A CA 1
ATOM 1643 C C . ARG A 1 197 ? -3.507 20.402 -13.338 1.00 55.72 197 ARG A C 1
ATOM 1645 O O . ARG A 1 197 ? -4.571 20.994 -13.452 1.00 55.72 197 ARG A O 1
ATOM 1652 N N . TYR A 1 198 ? -3.042 19.559 -14.259 1.00 51.84 198 TYR A N 1
ATOM 1653 C CA . TYR A 1 198 ? -3.745 19.212 -15.502 1.00 51.84 198 TYR A CA 1
ATOM 1654 C C . TYR A 1 198 ? -4.269 17.773 -15.511 1.00 51.84 198 TYR A C 1
ATOM 1656 O O . TYR A 1 198 ? -4.980 17.379 -16.435 1.00 51.84 198 TYR A O 1
ATOM 1664 N N . ALA A 1 199 ? -3.920 16.986 -14.493 1.00 55.34 199 ALA A N 1
ATOM 1665 C CA . ALA A 1 199 ? -4.518 15.689 -14.266 1.00 55.34 199 ALA A CA 1
ATOM 1666 C C . ALA A 1 199 ? -5.869 15.914 -13.572 1.00 55.34 199 ALA A C 1
ATOM 1668 O O . ALA A 1 199 ? -5.925 16.034 -12.352 1.00 55.34 199 ALA A O 1
ATOM 1669 N N . ASP A 1 200 ? -6.958 15.935 -14.344 1.00 52.09 200 ASP A N 1
ATOM 1670 C CA . ASP A 1 200 ? -8.368 15.887 -13.887 1.00 52.09 200 ASP A CA 1
ATOM 1671 C C . ASP A 1 200 ? -8.714 14.590 -13.116 1.00 52.09 200 ASP A C 1
ATOM 1673 O O . ASP A 1 200 ? -9.840 14.096 -13.120 1.00 52.09 200 ASP A O 1
ATOM 1677 N N . SER A 1 201 ? -7.722 13.948 -12.511 1.00 60.91 201 SER A N 1
ATOM 1678 C CA . SER A 1 201 ? -7.770 12.546 -12.170 1.00 60.91 201 SER A CA 1
ATOM 1679 C C . SER A 1 201 ? -7.301 12.357 -10.733 1.00 60.91 201 SER A C 1
ATOM 1681 O O . SER A 1 201 ? -6.130 12.576 -10.415 1.00 60.91 201 SER A O 1
ATOM 1683 N N . ASP A 1 202 ? -8.213 11.906 -9.873 1.00 76.25 202 ASP A N 1
ATOM 1684 C CA . ASP A 1 202 ? -7.971 11.546 -8.467 1.00 76.25 202 ASP A CA 1
ATOM 1685 C C . ASP A 1 202 ? -7.139 10.256 -8.310 1.00 76.25 202 ASP A C 1
ATOM 1687 O O . ASP A 1 202 ? -7.228 9.557 -7.302 1.00 76.25 202 ASP A O 1
ATOM 1691 N N . TYR A 1 203 ? -6.359 9.904 -9.331 1.00 82.31 203 TYR A N 1
ATOM 1692 C CA . TYR A 1 203 ? -5.459 8.767 -9.307 1.00 82.31 203 TYR A CA 1
ATOM 1693 C C . TYR A 1 203 ? -4.220 9.091 -8.475 1.00 82.31 203 TYR A C 1
ATOM 1695 O O . TYR A 1 203 ? -3.639 10.179 -8.579 1.00 82.31 203 TYR A O 1
ATOM 1703 N N . MET A 1 204 ? -3.809 8.102 -7.689 1.00 85.50 204 MET A N 1
ATOM 1704 C CA . MET A 1 204 ? -2.491 8.036 -7.072 1.00 85.50 204 MET A CA 1
ATOM 1705 C C . MET A 1 204 ? -1.794 6.771 -7.558 1.00 85.50 204 MET A C 1
ATOM 1707 O O . MET A 1 204 ? -2.426 5.714 -7.649 1.00 85.50 204 MET A O 1
ATOM 1711 N N . THR A 1 205 ? -0.519 6.880 -7.921 1.00 89.06 205 THR A N 1
ATOM 1712 C CA . THR A 1 205 ? 0.304 5.723 -8.286 1.00 89.06 205 THR A CA 1
ATOM 1713 C C . THR A 1 205 ? 1.102 5.225 -7.088 1.00 89.06 205 THR A C 1
ATOM 1715 O O . THR A 1 205 ? 1.648 6.006 -6.308 1.00 89.06 205 THR A O 1
ATOM 1718 N N . TYR A 1 206 ? 1.194 3.905 -6.981 1.00 92.19 206 TYR A N 1
ATOM 1719 C CA . TYR A 1 206 ? 1.854 3.183 -5.910 1.00 92.19 206 TYR A CA 1
ATOM 1720 C C . TYR A 1 206 ? 2.847 2.167 -6.469 1.00 92.19 206 TYR A C 1
ATOM 1722 O O . TYR A 1 206 ? 2.701 1.669 -7.590 1.00 92.19 206 TYR A O 1
ATOM 1730 N N . TYR A 1 207 ? 3.833 1.834 -5.644 1.00 93.44 207 TYR A N 1
ATOM 1731 C CA . TYR A 1 207 ? 4.767 0.742 -5.849 1.00 93.44 207 TYR A CA 1
ATOM 1732 C C . TYR A 1 207 ? 4.630 -0.277 -4.720 1.00 93.44 207 TYR A C 1
ATOM 1734 O O . TYR A 1 207 ? 4.818 0.076 -3.555 1.00 93.44 207 TYR A O 1
ATOM 1742 N N . ASN A 1 208 ? 4.330 -1.531 -5.054 1.00 94.31 208 ASN A N 1
ATOM 1743 C CA . ASN A 1 208 ? 4.317 -2.638 -4.101 1.00 94.31 208 ASN A CA 1
ATOM 1744 C C . ASN A 1 208 ? 5.640 -3.404 -4.178 1.00 94.31 208 ASN A C 1
ATOM 1746 O O . ASN A 1 208 ? 5.981 -3.984 -5.215 1.00 94.31 208 ASN A O 1
ATOM 1750 N N . ALA A 1 209 ? 6.378 -3.405 -3.066 1.00 92.38 209 ALA A N 1
ATOM 1751 C CA . ALA A 1 209 ? 7.704 -3.993 -3.007 1.00 92.38 209 ALA A CA 1
ATOM 1752 C C . ALA A 1 209 ? 7.708 -5.518 -2.789 1.00 92.38 209 ALA A C 1
ATOM 1754 O O . ALA A 1 209 ? 8.760 -6.143 -2.827 1.00 92.38 209 ALA A O 1
ATOM 1755 N N . HIS A 1 210 ? 6.557 -6.149 -2.560 1.00 92.56 210 HIS A N 1
ATOM 1756 C CA . HIS A 1 210 ? 6.474 -7.608 -2.455 1.00 92.56 210 HIS A CA 1
ATOM 1757 C C . HIS A 1 210 ? 6.379 -8.271 -3.825 1.00 92.56 210 HIS A C 1
ATOM 1759 O O . HIS A 1 210 ? 6.923 -9.349 -4.044 1.00 92.56 210 HIS A O 1
ATOM 1765 N N . ASN A 1 211 ? 5.697 -7.620 -4.766 1.00 91.56 211 ASN A N 1
ATOM 1766 C CA . ASN A 1 211 ? 5.423 -8.181 -6.085 1.00 91.56 211 ASN A CA 1
ATOM 1767 C C . ASN A 1 211 ? 5.993 -7.346 -7.246 1.00 91.56 211 ASN A C 1
ATOM 1769 O O . ASN A 1 211 ? 5.763 -7.683 -8.407 1.00 91.56 211 ASN A O 1
ATOM 1773 N N . ASN A 1 212 ? 6.797 -6.317 -6.945 1.00 91.50 212 ASN A N 1
ATOM 1774 C CA . ASN A 1 212 ? 7.419 -5.417 -7.922 1.00 91.50 212 ASN A CA 1
ATOM 1775 C C . ASN A 1 212 ? 6.402 -4.690 -8.813 1.00 91.50 212 ASN A C 1
ATOM 1777 O O . ASN A 1 212 ? 6.661 -4.442 -9.984 1.00 91.50 212 ASN A O 1
ATOM 1781 N N . MET A 1 213 ? 5.224 -4.366 -8.302 1.00 94.50 213 MET A N 1
ATOM 1782 C CA . MET A 1 213 ? 4.128 -3.883 -9.136 1.00 94.50 213 MET A CA 1
ATOM 1783 C C . MET A 1 213 ? 3.982 -2.367 -9.051 1.00 94.50 213 MET A C 1
ATOM 1785 O O . MET A 1 213 ? 3.956 -1.802 -7.958 1.00 94.50 213 MET A O 1
ATOM 1789 N N . LEU A 1 214 ? 3.835 -1.714 -10.207 1.00 94.31 214 LEU A N 1
ATOM 1790 C CA . LEU A 1 214 ? 3.363 -0.334 -10.296 1.00 94.31 214 LEU A CA 1
ATOM 1791 C C . LEU A 1 214 ? 1.879 -0.346 -10.623 1.00 94.31 214 LEU A C 1
ATOM 1793 O O . LEU A 1 214 ? 1.461 -0.961 -11.607 1.00 94.31 214 LEU A O 1
ATOM 1797 N N . PHE A 1 215 ? 1.088 0.359 -9.829 1.00 93.88 215 PHE A N 1
ATOM 1798 C CA . PHE A 1 215 ? -0.355 0.398 -10.013 1.00 93.88 215 PHE A CA 1
ATOM 1799 C C . PHE A 1 215 ? -0.934 1.736 -9.588 1.00 93.88 215 PHE A C 1
ATOM 1801 O O . PHE A 1 215 ? -0.278 2.530 -8.921 1.00 93.88 215 PHE A O 1
ATOM 1808 N N . THR A 1 216 ? -2.181 1.979 -9.958 1.00 91.38 216 THR A N 1
ATOM 1809 C CA . THR A 1 216 ? -2.930 3.146 -9.527 1.00 91.38 216 THR A CA 1
ATOM 1810 C C . THR A 1 216 ? -4.294 2.778 -8.970 1.00 91.38 216 THR A C 1
ATOM 1812 O O . THR A 1 216 ? -4.890 1.761 -9.335 1.00 91.38 216 THR A O 1
ATOM 1815 N N . ASN A 1 217 ? -4.793 3.643 -8.097 1.00 88.38 217 ASN A N 1
ATOM 1816 C CA . ASN A 1 217 ? -6.144 3.592 -7.574 1.00 88.38 217 ASN A CA 1
ATOM 1817 C C . ASN A 1 217 ? -6.754 5.003 -7.554 1.00 88.38 217 ASN A C 1
ATOM 1819 O O . ASN A 1 217 ? -6.028 5.985 -7.379 1.00 88.38 217 ASN A O 1
ATOM 1823 N N . GLN A 1 218 ? -8.072 5.110 -7.755 1.00 80.62 218 GLN A N 1
ATOM 1824 C CA . GLN A 1 218 ? -8.789 6.383 -7.626 1.00 80.62 218 GLN A CA 1
ATOM 1825 C C . GLN A 1 218 ? -9.150 6.633 -6.162 1.00 80.62 218 GLN A C 1
ATOM 1827 O O . GLN A 1 218 ? -9.962 5.918 -5.583 1.00 80.62 218 GLN A O 1
ATOM 1832 N N . HIS A 1 219 ? -8.589 7.688 -5.581 1.00 64.94 219 HIS A N 1
ATOM 1833 C CA . HIS A 1 219 ? -8.590 7.935 -4.141 1.00 64.94 219 HIS A CA 1
ATOM 1834 C C . HIS A 1 219 ? -9.812 8.742 -3.641 1.00 64.94 219 HIS A C 1
ATOM 1836 O O . HIS A 1 219 ? -9.665 9.622 -2.790 1.00 64.94 219 HIS A O 1
ATOM 1842 N N . LYS A 1 220 ? -11.029 8.508 -4.158 1.00 62.97 220 LYS A N 1
ATOM 1843 C CA . LYS A 1 220 ? -12.230 9.252 -3.712 1.00 62.97 220 LYS A CA 1
ATOM 1844 C C . LYS A 1 220 ? -13.367 8.356 -3.248 1.00 62.97 220 LYS A C 1
ATOM 1846 O O . LYS A 1 220 ? -13.915 7.630 -4.069 1.00 62.97 220 LYS A O 1
ATOM 1851 N N . ASN A 1 221 ? -13.754 8.533 -1.976 1.00 62.19 221 ASN A N 1
ATOM 1852 C CA . ASN A 1 221 ? -14.996 8.145 -1.269 1.00 62.19 221 ASN A CA 1
ATOM 1853 C C . ASN A 1 221 ? -15.541 6.715 -1.455 1.00 62.19 221 ASN A C 1
ATOM 1855 O O . ASN A 1 221 ? -16.526 6.366 -0.821 1.00 62.19 221 ASN A O 1
ATOM 1859 N N . PHE A 1 222 ? -14.944 5.906 -2.323 1.00 69.75 222 PHE A N 1
ATOM 1860 C CA . PHE A 1 222 ? -15.369 4.574 -2.710 1.00 69.75 222 PHE A CA 1
ATOM 1861 C C . PHE A 1 222 ? -14.132 3.781 -3.110 1.00 69.75 222 PHE A C 1
ATOM 1863 O O . PHE A 1 222 ? -13.199 4.320 -3.709 1.00 69.75 222 PHE A O 1
ATOM 1870 N N . ILE A 1 223 ? -14.148 2.482 -2.831 1.00 80.25 223 ILE A N 1
ATOM 1871 C CA . ILE A 1 223 ? -13.127 1.568 -3.333 1.00 80.25 223 ILE A CA 1
ATOM 1872 C C . ILE A 1 223 ? -13.356 1.421 -4.837 1.00 80.25 223 ILE A C 1
ATOM 1874 O O . ILE A 1 223 ? -14.406 0.946 -5.271 1.00 80.25 223 ILE A O 1
ATOM 1878 N N . LYS A 1 224 ? -12.398 1.879 -5.642 1.00 85.62 224 LYS A N 1
ATOM 1879 C CA . LYS A 1 224 ? -12.411 1.678 -7.093 1.00 85.62 224 LYS A CA 1
ATOM 1880 C C . LYS A 1 224 ? -11.483 0.532 -7.477 1.00 85.62 224 LYS A C 1
ATOM 1882 O O . LYS A 1 224 ? -10.473 0.346 -6.797 1.00 85.62 224 LYS A O 1
ATOM 1887 N N . PRO A 1 225 ? -11.772 -0.176 -8.583 1.00 89.69 225 PRO A N 1
ATOM 1888 C CA . PRO A 1 225 ? -10.869 -1.185 -9.097 1.00 89.69 225 PRO A CA 1
ATOM 1889 C C . PRO A 1 225 ? -9.462 -0.645 -9.329 1.00 89.69 225 PRO A C 1
ATOM 1891 O O . PRO A 1 225 ? -9.282 0.396 -9.970 1.00 89.69 225 PRO A O 1
ATOM 1894 N N . GLN A 1 226 ? -8.466 -1.366 -8.831 1.00 92.44 226 GLN A N 1
ATOM 1895 C CA . GLN A 1 226 ? -7.068 -1.058 -9.087 1.00 92.44 226 GLN A CA 1
ATOM 1896 C C . GLN A 1 226 ? -6.704 -1.319 -10.556 1.00 92.44 226 GLN A C 1
ATOM 1898 O O . GLN A 1 226 ? -7.283 -2.184 -11.221 1.00 92.44 226 GLN A O 1
ATOM 1903 N N . LEU A 1 227 ? -5.725 -0.566 -11.064 1.00 94.06 227 LEU A N 1
ATOM 1904 C CA . LEU A 1 227 ? -5.148 -0.753 -12.393 1.00 94.06 227 LEU A CA 1
ATOM 1905 C C . LEU A 1 227 ? -3.625 -0.840 -12.302 1.00 94.06 227 LEU A C 1
ATOM 1907 O O . LEU A 1 227 ? -2.986 0.083 -11.807 1.00 94.06 227 LEU A O 1
ATOM 1911 N N . CYS A 1 228 ? -3.035 -1.918 -12.808 1.00 95.44 228 CYS A N 1
ATOM 1912 C CA . CYS A 1 228 ? -1.589 -2.110 -12.847 1.00 95.44 228 CYS A CA 1
ATOM 1913 C C . CYS A 1 228 ? -1.016 -1.743 -14.197 1.00 95.44 228 CYS A C 1
ATOM 1915 O O . CYS A 1 228 ? -1.568 -2.111 -15.233 1.00 95.44 228 CYS A O 1
ATOM 1917 N N . TYR A 1 229 ? 0.134 -1.080 -14.180 1.00 95.88 229 TYR A N 1
ATOM 1918 C CA . TYR A 1 229 ? 0.875 -0.780 -15.391 1.00 95.88 229 TYR A CA 1
ATOM 1919 C C . TYR A 1 229 ? 1.626 -2.021 -15.870 1.00 95.88 229 TYR A C 1
ATOM 1921 O O . TYR A 1 229 ? 2.227 -2.740 -15.073 1.00 95.88 229 TYR A O 1
ATOM 1929 N N . MET A 1 230 ? 1.631 -2.254 -17.178 1.00 96.00 230 MET A N 1
ATOM 1930 C CA . MET A 1 230 ? 2.312 -3.381 -17.809 1.00 96.00 230 MET A CA 1
ATOM 1931 C C . MET A 1 230 ? 3.175 -2.930 -18.990 1.00 96.00 230 MET A C 1
ATOM 1933 O O . MET A 1 230 ? 2.825 -2.003 -19.731 1.00 96.00 230 MET A O 1
ATOM 1937 N N . SER A 1 231 ? 4.272 -3.645 -19.222 1.00 95.00 231 SER A N 1
ATOM 1938 C CA . SER A 1 231 ? 5.111 -3.486 -20.409 1.00 95.00 231 SER A CA 1
ATOM 1939 C C . SER A 1 231 ? 4.521 -4.262 -21.590 1.00 95.00 231 SER A C 1
ATOM 1941 O O . SER A 1 231 ? 4.555 -5.497 -21.625 1.00 95.00 231 SER A O 1
ATOM 1943 N N . SER A 1 232 ? 4.026 -3.551 -22.611 1.00 91.12 232 SER A N 1
ATOM 1944 C CA . SER A 1 232 ? 3.547 -4.203 -23.843 1.00 91.12 232 SER A CA 1
ATOM 1945 C C . SER A 1 232 ? 4.636 -4.979 -24.565 1.00 91.12 232 SER A C 1
ATOM 1947 O O . SER A 1 232 ? 4.322 -5.958 -25.237 1.00 91.12 232 SER A O 1
ATOM 1949 N N . LEU A 1 233 ? 5.897 -4.551 -24.443 1.00 90.69 233 LEU A N 1
ATOM 1950 C CA . LEU A 1 233 ? 7.036 -5.265 -25.017 1.00 90.69 233 LEU A CA 1
ATOM 1951 C C . LEU A 1 233 ? 7.105 -6.697 -24.492 1.00 90.69 233 LEU A C 1
ATOM 1953 O O . LEU A 1 233 ? 7.241 -7.628 -25.282 1.00 90.69 233 LEU A O 1
ATOM 1957 N N . LEU A 1 234 ? 6.933 -6.874 -23.181 1.00 91.00 234 LEU A N 1
ATOM 1958 C CA . LEU A 1 234 ? 6.936 -8.192 -22.551 1.00 91.00 234 LEU A CA 1
ATOM 1959 C C . LEU A 1 234 ? 5.681 -8.991 -22.903 1.00 91.00 234 LEU A C 1
ATOM 1961 O O . LEU A 1 234 ? 5.786 -10.163 -23.256 1.00 91.00 234 LEU A O 1
ATOM 1965 N N . LYS A 1 235 ? 4.506 -8.350 -22.876 1.00 89.44 235 LYS A N 1
ATOM 1966 C CA . LYS A 1 235 ? 3.230 -9.018 -23.174 1.00 89.44 235 LYS A CA 1
ATOM 1967 C C . LYS A 1 235 ? 3.128 -9.489 -24.629 1.00 89.44 235 LYS A C 1
ATOM 1969 O O . LYS A 1 235 ? 2.658 -10.592 -24.885 1.00 89.44 235 LYS A O 1
ATOM 1974 N N . LYS A 1 236 ? 3.563 -8.661 -25.584 1.00 88.38 236 LYS A N 1
ATOM 1975 C CA . LYS A 1 236 ? 3.437 -8.911 -27.033 1.00 88.38 236 LYS A CA 1
ATOM 1976 C C . LYS A 1 236 ? 4.711 -9.454 -27.687 1.00 88.38 236 LYS A C 1
ATOM 1978 O O . LYS A 1 236 ? 4.682 -9.732 -28.879 1.00 88.38 236 LYS A O 1
ATOM 1983 N N . ARG A 1 237 ? 5.810 -9.606 -26.935 1.00 81.50 237 ARG A N 1
ATOM 1984 C CA . ARG A 1 237 ? 7.141 -10.006 -27.442 1.00 81.50 237 ARG A CA 1
ATOM 1985 C C . ARG A 1 237 ? 7.683 -9.065 -28.535 1.00 81.50 237 ARG A C 1
ATOM 1987 O O . ARG A 1 237 ? 8.168 -9.516 -29.567 1.00 81.50 237 ARG A O 1
ATOM 1994 N N . GLY A 1 238 ? 7.573 -7.754 -28.314 1.00 75.75 238 GLY A N 1
ATOM 1995 C CA . GLY A 1 238 ? 8.109 -6.727 -29.222 1.00 75.75 238 GLY A CA 1
ATOM 1996 C C . GLY A 1 238 ? 9.622 -6.511 -29.063 1.00 75.75 238 GLY A C 1
ATOM 1997 O O . GLY A 1 238 ? 10.196 -6.902 -28.050 1.00 75.75 238 GLY A O 1
ATOM 1998 N N . SER A 1 239 ? 10.268 -5.866 -30.043 1.00 69.88 239 SER A N 1
ATOM 1999 C CA . SER A 1 239 ? 11.741 -5.804 -30.131 1.00 69.88 239 SER A CA 1
ATOM 2000 C C . SER A 1 239 ? 12.398 -4.477 -29.734 1.00 69.88 239 SER A C 1
ATOM 2002 O O . SER A 1 239 ? 13.594 -4.467 -29.457 1.00 69.88 239 SER A O 1
ATOM 2004 N N . SER A 1 240 ? 11.677 -3.350 -29.739 1.00 84.75 240 SER A N 1
ATOM 2005 C CA . SER A 1 240 ? 12.329 -2.025 -29.735 1.00 84.75 240 SER A CA 1
ATOM 2006 C C . SER A 1 240 ? 11.738 -1.045 -28.726 1.00 84.75 240 SER A C 1
ATOM 2008 O 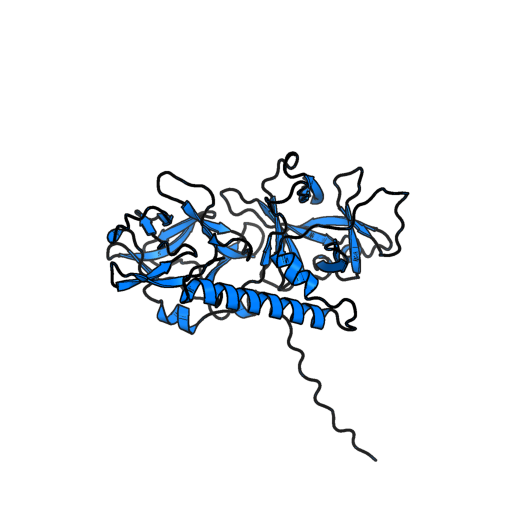O . SER A 1 240 ? 12.447 -0.560 -27.841 1.00 84.75 240 SER A O 1
ATOM 2010 N N . TRP A 1 241 ? 10.436 -0.789 -28.822 1.00 90.44 241 TRP A N 1
ATOM 2011 C CA . TRP A 1 241 ? 9.679 0.026 -27.878 1.00 90.44 241 TRP A CA 1
ATOM 2012 C C . TRP A 1 241 ? 8.203 -0.395 -27.880 1.00 90.44 241 TRP A C 1
ATOM 2014 O O . TRP A 1 241 ? 7.735 -1.051 -28.814 1.00 90.44 241 TRP A O 1
ATOM 2024 N N . GLY A 1 242 ? 7.460 -0.049 -26.835 1.00 91.12 242 GLY A N 1
ATOM 2025 C CA . GLY A 1 242 ? 6.027 -0.307 -26.774 1.00 91.12 242 GLY A CA 1
ATOM 2026 C C . GLY A 1 242 ? 5.338 0.516 -25.700 1.00 91.12 242 GLY A C 1
ATOM 2027 O O . GLY A 1 242 ? 5.888 0.736 -24.626 1.00 91.12 242 GLY A O 1
ATOM 2028 N N . TRP A 1 243 ? 4.116 0.966 -25.979 1.00 92.75 243 TRP A N 1
ATOM 2029 C CA . TRP A 1 243 ? 3.327 1.717 -25.006 1.00 92.75 243 TRP A CA 1
ATOM 2030 C C . TRP A 1 243 ? 3.113 0.930 -23.712 1.00 92.75 243 TRP A C 1
ATOM 2032 O O . TRP A 1 243 ? 2.924 -0.290 -23.734 1.00 92.75 243 TRP A O 1
ATOM 2042 N N . VAL A 1 244 ? 3.087 1.637 -22.589 1.00 94.94 244 VAL A N 1
ATOM 2043 C CA . VAL A 1 244 ? 2.659 1.068 -21.312 1.00 94.94 244 VAL A CA 1
ATOM 2044 C C . VAL A 1 244 ? 1.141 1.070 -21.264 1.00 94.94 244 VAL A C 1
ATOM 2046 O O . VAL A 1 244 ? 0.501 2.072 -21.581 1.00 94.94 244 VAL A O 1
ATOM 2049 N N . TRP A 1 245 ? 0.573 -0.067 -20.880 1.00 94.75 245 TRP A N 1
ATOM 2050 C CA . TRP A 1 245 ? -0.869 -0.242 -20.732 1.00 94.75 245 TRP A CA 1
ATOM 2051 C C . TRP A 1 245 ? -1.224 -0.465 -19.276 1.00 94.75 245 TRP A C 1
ATOM 2053 O O . TRP A 1 245 ? -0.365 -0.802 -18.467 1.00 94.75 245 TRP A O 1
ATOM 2063 N N . SER A 1 246 ? -2.495 -0.288 -18.961 1.00 94.12 246 SER A N 1
ATOM 2064 C CA . SER A 1 246 ? -3.066 -0.527 -17.648 1.00 94.12 246 SER A CA 1
ATOM 2065 C C . SER A 1 246 ? -4.193 -1.548 -17.746 1.00 94.12 246 SER A C 1
ATOM 2067 O O . SER A 1 246 ? -5.032 -1.460 -18.640 1.00 94.12 246 SER A O 1
ATOM 2069 N N . GLU A 1 247 ? -4.196 -2.527 -16.845 1.00 94.94 247 GLU A N 1
ATOM 2070 C CA . GLU A 1 247 ? -5.246 -3.548 -16.720 1.00 94.94 247 GLU A CA 1
ATOM 2071 C C . GLU A 1 247 ? -5.580 -3.773 -15.244 1.00 94.94 247 GLU A C 1
ATOM 2073 O O . GLU A 1 247 ? -4.768 -3.482 -14.363 1.00 94.94 247 GLU A O 1
ATOM 2078 N N . HIS A 1 248 ? -6.783 -4.285 -14.974 1.00 94.25 248 HIS A N 1
ATOM 2079 C CA . HIS A 1 248 ? -7.153 -4.716 -13.629 1.00 94.25 248 HIS A CA 1
ATOM 2080 C C . HIS A 1 248 ? -6.233 -5.846 -13.163 1.00 94.25 248 HIS A C 1
ATOM 2082 O O . HIS A 1 248 ? -5.805 -6.688 -13.953 1.00 94.25 248 HIS A O 1
ATOM 2088 N N . CYS A 1 249 ? -5.892 -5.822 -11.883 1.00 93.00 249 CYS A N 1
ATOM 2089 C CA . CYS A 1 249 ? -4.885 -6.692 -11.296 1.00 93.00 249 CYS A CA 1
ATOM 2090 C C . CYS A 1 249 ? -5.122 -6.835 -9.797 1.00 93.00 249 CYS A C 1
ATOM 2092 O O . CYS A 1 249 ? -5.679 -5.930 -9.182 1.00 93.00 249 CYS A O 1
ATOM 2094 N N . SER A 1 250 ? -4.616 -7.913 -9.206 1.00 93.56 250 SER A N 1
ATOM 2095 C CA . SER A 1 250 ? -4.593 -8.119 -7.758 1.00 93.56 250 SER A CA 1
ATOM 2096 C C . SER A 1 250 ? -3.219 -7.781 -7.167 1.00 93.56 250 SER A C 1
ATOM 2098 O O . SER A 1 250 ? -2.191 -8.027 -7.800 1.00 93.56 250 SER A O 1
ATOM 2100 N N . ASN A 1 251 ? -3.188 -7.249 -5.940 1.00 92.38 251 ASN A N 1
ATOM 2101 C CA . ASN A 1 251 ? -1.971 -7.142 -5.124 1.00 92.38 251 ASN A CA 1
ATOM 2102 C C . ASN A 1 251 ? -1.803 -8.292 -4.104 1.00 92.38 251 ASN A C 1
ATOM 2104 O O . ASN A 1 251 ? -0.919 -8.216 -3.253 1.00 92.38 251 ASN A O 1
ATOM 2108 N N . VAL A 1 252 ? -2.641 -9.331 -4.170 1.00 94.56 252 VAL A N 1
ATOM 2109 C CA . VAL A 1 252 ? -2.659 -10.460 -3.222 1.00 94.56 252 VAL A CA 1
ATOM 2110 C C . VAL A 1 252 ? -1.630 -11.526 -3.610 1.00 94.56 252 VAL A C 1
ATOM 2112 O O . VAL A 1 252 ? -0.817 -11.943 -2.782 1.00 94.56 252 VAL A O 1
ATOM 2115 N N . ASP A 1 253 ? -1.672 -11.960 -4.870 1.00 91.94 253 ASP A N 1
ATOM 2116 C CA . ASP A 1 253 ? -0.905 -13.088 -5.406 1.00 91.94 253 ASP A CA 1
ATOM 2117 C C . ASP A 1 253 ? 0.399 -12.656 -6.109 1.00 91.94 253 ASP A C 1
ATOM 2119 O O . ASP A 1 253 ? 0.743 -11.473 -6.199 1.00 91.94 253 ASP A O 1
ATOM 2123 N N . GLU A 1 254 ? 1.158 -13.638 -6.608 1.00 90.12 254 GLU A N 1
ATOM 2124 C CA . GLU A 1 254 ? 2.330 -13.366 -7.437 1.00 90.12 254 GLU A CA 1
ATOM 2125 C C . GLU A 1 254 ? 1.943 -12.668 -8.752 1.00 90.12 254 GLU A C 1
ATOM 2127 O O . GLU A 1 254 ? 1.059 -13.096 -9.497 1.00 90.12 254 GLU A O 1
ATOM 2132 N N . THR A 1 255 ? 2.678 -11.608 -9.073 1.00 91.12 255 THR A N 1
ATOM 2133 C CA . THR A 1 255 ? 2.470 -10.804 -10.275 1.00 91.12 255 THR A CA 1
ATOM 2134 C C . THR A 1 255 ? 3.193 -11.397 -11.491 1.00 91.12 255 THR A C 1
ATOM 2136 O O . THR A 1 255 ? 4.351 -11.815 -11.405 1.00 91.12 255 THR A O 1
ATOM 2139 N N . LYS A 1 256 ? 2.546 -11.397 -12.668 1.00 93.50 256 LYS A N 1
ATOM 2140 C CA . LYS A 1 256 ? 3.170 -11.856 -13.926 1.00 93.50 256 LYS A CA 1
ATOM 2141 C C . LYS A 1 256 ? 4.317 -10.934 -14.360 1.00 93.50 256 LYS A C 1
ATOM 2143 O O . LYS A 1 256 ? 4.336 -9.746 -14.042 1.00 93.50 256 LYS A O 1
ATOM 2148 N N . LYS A 1 257 ? 5.271 -11.469 -15.131 1.00 92.81 257 LYS A N 1
ATOM 2149 C CA . LYS A 1 257 ? 6.525 -10.781 -15.504 1.00 92.81 257 LYS A CA 1
ATOM 2150 C C . LYS A 1 257 ? 6.303 -9.440 -16.212 1.00 92.81 257 LYS A C 1
ATOM 2152 O O . LYS A 1 257 ? 7.084 -8.519 -16.010 1.00 92.81 257 LYS A O 1
ATOM 2157 N N . GLU A 1 258 ? 5.255 -9.316 -17.020 1.00 94.94 258 GLU A N 1
ATOM 2158 C CA . GLU A 1 258 ? 4.920 -8.097 -17.762 1.00 94.94 258 GLU A CA 1
ATOM 2159 C C . GLU A 1 258 ? 4.453 -6.927 -16.881 1.00 94.94 258 GLU A C 1
ATOM 2161 O O . GLU A 1 258 ? 4.482 -5.785 -17.336 1.00 94.94 258 GLU A O 1
ATOM 2166 N N . TYR A 1 259 ? 4.082 -7.195 -15.627 1.00 95.56 259 TYR A N 1
ATOM 2167 C CA . TYR A 1 259 ? 3.665 -6.205 -14.629 1.00 95.56 259 TYR A CA 1
ATOM 2168 C C . TYR A 1 259 ? 4.755 -5.906 -13.587 1.00 95.56 259 TYR A C 1
ATOM 2170 O O . TYR A 1 259 ? 4.534 -5.083 -12.699 1.00 95.56 259 TYR A O 1
ATOM 2178 N N . LYS A 1 260 ? 5.916 -6.578 -13.662 1.00 93.88 260 LYS A N 1
ATOM 2179 C CA . LYS A 1 260 ? 7.034 -6.360 -12.735 1.00 93.88 260 LYS A CA 1
ATOM 2180 C C . LYS A 1 260 ? 7.894 -5.179 -13.200 1.00 93.88 260 LYS A C 1
ATOM 2182 O O . LYS A 1 260 ? 8.407 -5.165 -14.322 1.00 93.88 260 LYS A O 1
ATOM 2187 N N . TRP A 1 261 ? 8.083 -4.225 -12.298 1.00 92.19 261 TRP A N 1
ATOM 2188 C CA . TRP A 1 261 ? 8.825 -2.983 -12.452 1.00 92.19 261 TRP A CA 1
ATOM 2189 C C . TRP A 1 261 ? 9.859 -2.824 -11.339 1.00 92.19 261 TRP A C 1
ATOM 2191 O O . TRP A 1 261 ? 9.620 -3.138 -10.174 1.00 92.19 261 TRP A O 1
ATOM 2201 N N . TYR A 1 262 ? 11.006 -2.269 -11.703 1.00 89.69 262 TYR A N 1
ATOM 2202 C CA . TYR A 1 262 ? 12.157 -2.102 -10.831 1.00 89.69 262 TYR A CA 1
ATOM 2203 C C . TYR A 1 262 ? 12.600 -0.650 -10.859 1.00 89.69 262 TYR A C 1
ATOM 2205 O O . TYR A 1 262 ? 12.799 -0.070 -11.928 1.00 89.69 262 TYR A O 1
ATOM 2213 N N . ILE A 1 263 ? 12.754 -0.066 -9.678 1.00 87.62 263 ILE A N 1
ATOM 2214 C CA . ILE A 1 263 ? 13.197 1.312 -9.502 1.00 87.62 263 ILE A CA 1
ATOM 2215 C C . ILE A 1 263 ? 14.693 1.283 -9.216 1.00 87.62 263 ILE A C 1
ATOM 2217 O O . ILE A 1 263 ? 15.140 0.614 -8.290 1.00 87.62 263 ILE A O 1
ATOM 2221 N N . ASN A 1 264 ? 15.465 2.008 -10.015 1.00 84.94 264 ASN A N 1
ATOM 2222 C CA . ASN A 1 264 ? 16.918 1.971 -9.982 1.00 84.94 264 ASN A CA 1
ATOM 2223 C C . ASN A 1 264 ? 17.485 3.365 -9.711 1.00 84.94 264 ASN A C 1
ATOM 2225 O O . ASN A 1 264 ? 17.007 4.364 -10.256 1.00 84.94 264 ASN A O 1
ATOM 2229 N N . PHE A 1 265 ? 18.548 3.421 -8.913 1.00 84.44 265 PHE A N 1
ATOM 2230 C CA . PHE A 1 265 ? 19.342 4.624 -8.688 1.00 84.44 265 PHE A CA 1
ATOM 2231 C C . PHE A 1 265 ? 20.485 4.720 -9.708 1.00 84.44 265 PHE A C 1
ATOM 2233 O O . PHE A 1 265 ? 21.155 3.726 -9.989 1.00 84.44 265 PHE A O 1
ATOM 2240 N N . LYS A 1 266 ? 20.714 5.916 -10.268 1.00 77.06 266 LYS A N 1
ATOM 2241 C CA . LYS A 1 266 ? 21.873 6.193 -11.133 1.00 77.06 266 LYS A CA 1
ATOM 2242 C C . LYS A 1 266 ? 22.956 6.968 -10.374 1.00 77.06 266 LYS A C 1
ATOM 2244 O O . LYS A 1 266 ? 23.954 6.388 -9.966 1.00 77.06 266 LYS A O 1
ATOM 2249 N N . SER A 1 267 ? 22.762 8.276 -10.228 1.00 76.06 267 SER A N 1
ATOM 2250 C CA . SER A 1 267 ? 23.640 9.230 -9.537 1.00 76.06 267 SER A CA 1
ATOM 2251 C C . SER A 1 267 ? 22.886 10.557 -9.351 1.00 76.06 267 SER A C 1
ATOM 2253 O O . SER A 1 267 ? 21.867 10.774 -10.008 1.00 76.06 267 SER A O 1
ATOM 2255 N N . GLU A 1 268 ? 23.360 11.441 -8.463 1.00 76.56 268 GLU A N 1
ATOM 2256 C CA . GLU A 1 268 ? 22.833 12.819 -8.306 1.00 76.56 268 GLU A CA 1
ATOM 2257 C C . GLU A 1 268 ? 21.313 12.907 -8.048 1.00 76.56 268 GLU A C 1
ATOM 2259 O O . GLU A 1 268 ? 20.634 13.792 -8.562 1.00 76.56 268 GLU A O 1
ATOM 2264 N N . GLY A 1 269 ? 20.741 11.953 -7.304 1.00 74.69 269 GLY A N 1
ATOM 2265 C CA . GLY A 1 269 ? 19.296 11.938 -7.025 1.00 74.69 269 GLY A CA 1
ATOM 2266 C C . GLY A 1 269 ? 18.411 11.637 -8.245 1.00 74.69 269 GLY A C 1
ATOM 2267 O O . GLY A 1 269 ? 17.214 11.904 -8.210 1.00 74.69 269 GLY A O 1
ATOM 2268 N N . LYS A 1 270 ? 18.974 11.087 -9.330 1.00 80.19 270 LYS A N 1
ATOM 2269 C CA . LYS A 1 270 ? 18.218 10.663 -10.518 1.00 80.19 270 LYS A CA 1
ATOM 2270 C C . LYS A 1 270 ? 17.904 9.170 -10.459 1.00 80.19 270 LYS A C 1
ATOM 2272 O O . LYS A 1 270 ? 18.807 8.337 -10.314 1.00 80.19 270 LYS A O 1
ATOM 2277 N N . TYR A 1 271 ? 16.630 8.843 -10.661 1.00 85.56 271 TYR A N 1
ATOM 2278 C CA . TYR A 1 271 ? 16.115 7.474 -10.650 1.00 85.56 271 TYR A CA 1
ATOM 2279 C C . TYR A 1 271 ? 15.490 7.112 -11.985 1.00 85.56 271 TYR A C 1
ATOM 2281 O O . TYR A 1 271 ? 14.940 7.974 -12.662 1.00 85.56 271 TYR A O 1
ATOM 2289 N N . PHE A 1 272 ? 15.543 5.841 -12.358 1.00 86.88 272 PHE A N 1
ATOM 2290 C CA . PHE A 1 272 ? 14.889 5.333 -13.560 1.00 86.88 272 PHE A CA 1
ATOM 2291 C C . PHE A 1 272 ? 14.146 4.037 -13.253 1.00 86.88 272 PHE A C 1
ATOM 2293 O O . PHE A 1 272 ? 14.538 3.267 -12.375 1.00 86.88 272 PHE A O 1
ATOM 2300 N N . ILE A 1 273 ? 13.066 3.796 -13.987 1.00 89.56 273 ILE A N 1
ATOM 2301 C CA . ILE A 1 273 ? 12.217 2.621 -13.809 1.00 89.56 273 ILE A CA 1
ATOM 2302 C C . ILE A 1 273 ? 12.448 1.680 -14.990 1.00 89.56 273 ILE A C 1
ATOM 2304 O O . ILE A 1 273 ? 12.490 2.129 -16.135 1.00 89.56 273 ILE A O 1
ATOM 2308 N N . THR A 1 274 ? 12.605 0.386 -14.723 1.00 91.69 274 THR A N 1
ATOM 2309 C CA . THR A 1 274 ? 12.716 -0.650 -15.755 1.00 91.69 274 THR A CA 1
ATOM 2310 C C . THR A 1 274 ? 11.672 -1.733 -15.585 1.00 91.69 274 THR A C 1
ATOM 2312 O O . THR A 1 274 ? 11.330 -2.072 -14.457 1.00 91.69 274 THR A O 1
ATOM 2315 N N . ASP A 1 275 ? 11.228 -2.341 -16.680 1.00 92.25 275 ASP A N 1
ATOM 2316 C CA . ASP A 1 275 ? 10.473 -3.593 -16.606 1.00 92.25 275 ASP A CA 1
ATOM 2317 C C . ASP A 1 275 ? 11.376 -4.793 -16.242 1.00 92.25 275 ASP A C 1
ATOM 2319 O O . ASP A 1 275 ? 12.596 -4.666 -16.078 1.00 92.25 275 ASP A O 1
ATOM 2323 N N . ASN A 1 276 ? 10.781 -5.982 -16.132 1.00 89.69 276 ASN A N 1
ATOM 2324 C CA . ASN A 1 276 ? 11.482 -7.222 -15.791 1.00 89.69 276 ASN A CA 1
ATOM 2325 C C . ASN A 1 276 ? 12.642 -7.598 -16.731 1.00 89.69 276 ASN A C 1
ATOM 2327 O O . ASN A 1 276 ? 13.609 -8.215 -16.285 1.00 89.69 276 ASN A O 1
ATOM 2331 N N . ALA A 1 277 ? 12.585 -7.231 -18.015 1.00 88.94 277 ALA A N 1
ATOM 2332 C CA . ALA A 1 277 ? 13.682 -7.484 -18.955 1.00 88.94 277 ALA A CA 1
ATOM 2333 C C . ALA A 1 277 ? 14.734 -6.363 -18.961 1.00 88.94 277 ALA A C 1
ATOM 2335 O O . ALA A 1 277 ? 15.766 -6.487 -19.619 1.00 88.94 277 ALA A O 1
ATOM 2336 N N . GLY A 1 278 ? 14.519 -5.286 -18.201 1.00 88.44 278 GLY A N 1
ATOM 2337 C CA . GLY A 1 278 ? 15.419 -4.138 -18.155 1.00 88.44 278 GLY A CA 1
ATOM 2338 C C . GLY A 1 278 ? 15.127 -3.077 -19.217 1.00 88.44 278 GLY A C 1
ATOM 2339 O O . GLY A 1 278 ? 15.988 -2.228 -19.454 1.00 88.44 278 GLY A O 1
ATOM 2340 N N . HIS A 1 279 ? 13.956 -3.098 -19.863 1.00 90.69 279 HIS A N 1
ATOM 2341 C CA . HIS A 1 279 ? 13.543 -1.999 -20.737 1.00 90.69 279 HIS A CA 1
ATOM 2342 C C . HIS A 1 279 ? 13.205 -0.770 -19.895 1.00 90.69 279 HIS A C 1
ATOM 2344 O O . HIS A 1 279 ? 12.541 -0.885 -18.867 1.00 90.69 279 HIS A O 1
ATOM 2350 N N . LEU A 1 280 ? 13.648 0.406 -20.332 1.00 90.94 280 LEU A N 1
ATOM 2351 C CA . LEU A 1 280 ? 13.475 1.668 -19.619 1.00 90.94 280 LEU A CA 1
ATOM 2352 C C . LEU A 1 280 ? 12.060 2.203 -19.806 1.00 90.94 280 LEU A C 1
ATOM 2354 O O . LEU A 1 280 ? 11.586 2.298 -20.937 1.00 90.94 280 LEU A O 1
ATOM 2358 N N . LEU A 1 281 ? 11.427 2.614 -18.710 1.00 90.88 281 LEU A N 1
ATOM 2359 C CA . LEU A 1 281 ? 10.224 3.432 -18.727 1.00 90.88 281 LEU A CA 1
ATOM 2360 C C . LEU A 1 281 ? 10.592 4.855 -19.163 1.00 90.88 281 LEU A C 1
ATOM 2362 O O . LEU A 1 281 ? 11.430 5.510 -18.539 1.00 90.88 281 LEU A O 1
ATOM 2366 N N . ARG A 1 282 ? 9.953 5.338 -20.224 1.00 89.12 282 ARG A N 1
ATOM 2367 C CA . ARG A 1 282 ? 10.180 6.658 -20.808 1.00 89.12 282 ARG A CA 1
ATOM 2368 C C . ARG A 1 282 ? 8.857 7.394 -20.967 1.00 89.12 282 ARG A C 1
ATOM 2370 O O . ARG A 1 282 ? 7.836 6.807 -21.320 1.00 89.12 282 ARG A O 1
ATOM 2377 N N . LYS A 1 283 ? 8.886 8.699 -20.726 1.00 86.06 283 LYS A N 1
ATOM 2378 C CA . LYS A 1 283 ? 7.808 9.635 -21.036 1.00 86.06 283 LYS A CA 1
ATOM 2379 C C . LYS A 1 283 ? 8.157 10.365 -22.325 1.00 86.06 283 LYS A C 1
ATOM 2381 O O . LYS A 1 283 ? 9.238 10.939 -22.412 1.00 86.06 283 LYS A O 1
ATOM 2386 N N . HIS A 1 284 ? 7.235 10.414 -23.277 1.00 82.56 284 HIS A N 1
ATOM 2387 C CA . HIS A 1 284 ? 7.395 11.256 -24.460 1.00 82.56 284 HIS A CA 1
ATOM 2388 C C . HIS A 1 284 ? 7.328 12.751 -24.054 1.00 82.56 284 HIS A C 1
ATOM 2390 O O . HIS A 1 284 ? 6.472 13.164 -23.279 1.00 82.56 284 HIS A O 1
ATOM 2396 N N . ASN A 1 285 ? 8.235 13.601 -24.529 1.00 76.56 285 ASN A N 1
ATOM 2397 C CA . ASN A 1 285 ? 8.314 15.008 -24.109 1.00 76.56 285 ASN A CA 1
ATOM 2398 C C . ASN A 1 285 ? 7.162 15.838 -24.691 1.00 76.56 285 ASN A C 1
ATOM 2400 O O . ASN A 1 285 ? 6.629 16.710 -24.011 1.00 76.56 285 ASN A O 1
ATOM 2404 N N . VAL A 1 286 ? 6.738 15.523 -25.922 1.00 76.50 286 VAL A N 1
ATOM 2405 C CA . VAL A 1 286 ? 5.616 16.201 -26.604 1.00 76.50 286 VAL A CA 1
ATOM 2406 C C . VAL A 1 286 ? 4.252 15.622 -26.211 1.00 76.50 286 VAL A C 1
ATOM 2408 O O . VAL A 1 286 ? 3.262 16.343 -26.140 1.00 76.50 286 VAL A O 1
ATOM 2411 N N . ASN A 1 287 ? 4.190 14.320 -25.927 1.00 76.25 287 ASN A N 1
ATOM 2412 C CA . ASN A 1 287 ? 2.942 13.600 -25.707 1.00 76.25 287 ASN A CA 1
ATOM 2413 C C . ASN A 1 287 ? 2.915 13.094 -24.274 1.00 76.25 287 ASN A C 1
ATOM 2415 O O . ASN A 1 287 ? 3.915 12.605 -23.775 1.00 76.25 287 ASN A O 1
ATOM 2419 N N . LYS A 1 288 ? 1.763 13.114 -23.612 1.00 83.50 288 LYS A N 1
ATOM 2420 C CA . LYS A 1 288 ? 1.681 12.659 -22.215 1.00 83.50 288 LYS A CA 1
ATOM 2421 C C . LYS A 1 288 ? 1.906 11.148 -22.053 1.00 83.50 288 LYS A C 1
ATOM 2423 O O . LYS A 1 288 ? 1.971 10.683 -20.931 1.00 83.50 288 LYS A O 1
ATOM 2428 N N . TYR A 1 289 ? 2.021 10.371 -23.127 1.00 88.25 289 TYR A N 1
ATOM 2429 C CA . TYR A 1 289 ? 2.109 8.911 -23.069 1.00 88.25 289 TYR A CA 1
ATOM 2430 C C . TYR A 1 289 ? 3.451 8.376 -22.566 1.00 88.25 289 TYR A C 1
ATOM 2432 O O . TYR A 1 289 ? 4.522 8.942 -22.812 1.00 88.25 289 TYR A O 1
ATOM 2440 N N . VAL A 1 290 ? 3.361 7.227 -21.898 1.00 91.06 290 VAL A N 1
ATOM 2441 C CA . VAL A 1 290 ? 4.490 6.473 -21.357 1.00 91.06 290 VAL A CA 1
ATOM 2442 C C . VAL A 1 290 ? 4.708 5.202 -22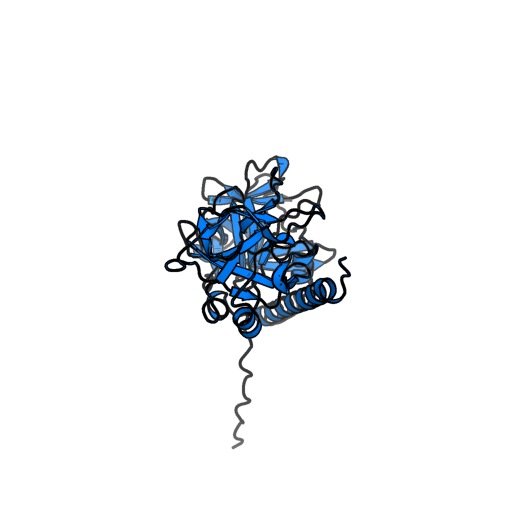.168 1.00 91.06 290 VAL A C 1
ATOM 2444 O O . VAL A 1 290 ? 3.759 4.499 -22.519 1.00 91.06 290 VAL A O 1
ATOM 2447 N N . TYR A 1 291 ? 5.963 4.876 -22.440 1.00 92.12 291 TYR A N 1
ATOM 2448 C CA . TYR A 1 291 ? 6.359 3.676 -23.168 1.00 92.12 291 TYR A CA 1
ATOM 2449 C C . TYR A 1 291 ? 7.563 3.013 -22.502 1.00 92.12 291 TYR A C 1
ATOM 2451 O O . TYR A 1 291 ? 8.309 3.647 -21.757 1.00 92.12 291 TYR A O 1
ATOM 2459 N N . THR A 1 292 ? 7.745 1.722 -22.759 1.00 92.88 292 THR A N 1
ATOM 2460 C CA . THR A 1 292 ? 8.997 1.022 -22.483 1.00 92.88 292 THR A CA 1
ATOM 2461 C C . THR A 1 292 ? 9.843 0.970 -23.742 1.00 92.88 292 THR A C 1
ATOM 2463 O O . THR A 1 292 ? 9.317 0.819 -24.844 1.00 92.88 292 THR A O 1
ATOM 2466 N N . ALA A 1 293 ? 11.158 1.095 -23.594 1.00 91.12 293 ALA A N 1
ATOM 2467 C CA . ALA A 1 293 ? 12.100 0.979 -24.701 1.00 91.12 293 ALA A CA 1
ATOM 2468 C C . ALA A 1 293 ? 13.360 0.225 -24.286 1.00 91.12 293 ALA A C 1
ATOM 2470 O O . ALA A 1 293 ? 13.814 0.306 -23.140 1.00 91.12 293 ALA A O 1
ATOM 2471 N N . TYR A 1 294 ? 13.954 -0.496 -25.232 1.00 87.31 294 TYR A N 1
ATOM 2472 C CA . TYR A 1 294 ? 15.251 -1.121 -25.012 1.00 87.31 294 TYR A CA 1
ATOM 2473 C C . TYR A 1 294 ? 16.317 -0.070 -24.668 1.00 87.31 294 TYR A C 1
ATOM 2475 O O . TYR A 1 294 ? 16.293 1.045 -25.182 1.00 87.31 294 TYR A O 1
ATOM 2483 N N . LYS A 1 295 ? 17.276 -0.402 -23.794 1.00 77.56 295 LYS A N 1
ATOM 2484 C CA . LYS A 1 295 ? 18.256 0.576 -23.279 1.00 77.56 295 LYS A CA 1
ATOM 2485 C C . LYS A 1 295 ? 19.079 1.282 -24.365 1.00 77.56 295 LYS A C 1
ATOM 2487 O O . LYS A 1 295 ? 19.481 2.420 -24.156 1.00 77.56 295 LYS A O 1
ATOM 2492 N N . TYR A 1 296 ? 19.295 0.627 -25.507 1.00 81.69 296 TYR A N 1
ATOM 2493 C CA . TYR A 1 296 ? 20.016 1.184 -26.658 1.00 81.69 296 TYR A CA 1
ATOM 2494 C C . TYR A 1 296 ? 19.086 1.738 -27.747 1.00 81.69 296 TYR A C 1
ATOM 2496 O O . TYR A 1 296 ? 19.559 2.148 -28.800 1.00 81.69 296 TYR A O 1
ATOM 2504 N N . TRP A 1 297 ? 17.771 1.754 -27.514 1.00 83.25 297 TRP A N 1
ATOM 2505 C CA . TRP A 1 297 ? 16.826 2.404 -28.412 1.00 83.25 297 TRP A CA 1
ATOM 2506 C C . TRP A 1 297 ? 17.052 3.915 -28.391 1.00 83.25 297 TRP A C 1
ATOM 2508 O O . TRP A 1 297 ? 16.943 4.552 -27.333 1.00 83.25 297 TRP A O 1
ATOM 2518 N N . THR A 1 298 ? 17.349 4.472 -29.559 1.00 78.31 298 THR A N 1
ATOM 2519 C CA . THR A 1 298 ? 17.460 5.909 -29.786 1.00 78.31 298 THR A CA 1
ATOM 2520 C C . THR A 1 298 ? 16.125 6.423 -30.297 1.00 78.31 298 THR A C 1
ATOM 2522 O O . THR A 1 298 ? 15.706 6.091 -31.406 1.00 78.31 298 THR A O 1
ATOM 2525 N N . ASP A 1 299 ? 15.461 7.240 -29.490 1.00 69.75 299 ASP A N 1
ATOM 2526 C CA . ASP A 1 299 ? 14.395 8.090 -30.003 1.00 69.75 299 ASP A CA 1
ATOM 2527 C C . ASP A 1 299 ? 15.035 9.189 -30.875 1.00 69.75 299 ASP A C 1
ATOM 2529 O O . ASP A 1 299 ? 16.214 9.513 -30.697 1.00 69.75 299 ASP A O 1
ATOM 2533 N N . GLY A 1 300 ? 14.291 9.763 -31.827 1.00 66.88 300 GLY A N 1
ATOM 2534 C CA . GLY A 1 300 ? 14.739 10.996 -32.491 1.00 66.88 300 GLY A CA 1
ATOM 2535 C C . GLY A 1 300 ? 15.106 12.070 -31.449 1.00 66.88 300 GLY A C 1
ATOM 2536 O O . GLY A 1 300 ? 14.627 12.008 -30.316 1.00 66.88 300 GLY A O 1
ATOM 2537 N N . TYR A 1 301 ? 15.985 13.013 -31.804 1.00 54.62 301 TYR A N 1
ATOM 2538 C CA . TYR A 1 301 ? 16.601 13.984 -30.880 1.00 54.62 301 TYR A CA 1
ATOM 2539 C C . TYR A 1 301 ? 15.637 14.567 -29.815 1.00 54.62 301 TYR A C 1
ATOM 2541 O O . TYR A 1 301 ? 14.611 15.147 -30.154 1.00 54.62 301 TYR A O 1
ATOM 2549 N N . ASP A 1 302 ? 15.999 14.421 -28.531 1.00 57.09 302 ASP A N 1
ATOM 2550 C CA . ASP A 1 302 ? 15.411 15.059 -27.332 1.00 57.09 302 ASP A CA 1
ATOM 2551 C C . ASP A 1 302 ? 13.895 14.907 -27.087 1.00 57.09 302 ASP A C 1
ATOM 2553 O O . ASP A 1 302 ? 13.267 15.717 -26.398 1.00 57.09 302 ASP A O 1
ATOM 2557 N N . VAL A 1 303 ? 13.278 13.827 -27.574 1.00 73.75 303 VAL A N 1
ATOM 2558 C CA . VAL A 1 303 ? 11.818 13.641 -27.451 1.00 73.75 303 VAL A CA 1
ATOM 2559 C C . VAL A 1 303 ? 11.388 12.875 -26.189 1.00 73.75 303 VAL A C 1
ATOM 2561 O O . VAL A 1 303 ? 10.212 12.549 -26.064 1.00 73.75 303 VAL A O 1
ATOM 2564 N N . PHE A 1 304 ? 12.253 12.593 -25.207 1.00 80.88 304 PHE A N 1
ATOM 2565 C CA . PHE A 1 304 ? 11.814 11.865 -24.003 1.00 80.88 304 PHE A CA 1
ATOM 2566 C C . PHE A 1 304 ? 12.486 12.256 -22.682 1.00 80.88 304 PHE A C 1
ATOM 2568 O O . PHE A 1 304 ? 13.570 12.831 -22.636 1.00 80.88 304 PHE A O 1
ATOM 2575 N N . THR A 1 305 ? 11.816 11.890 -21.588 1.00 81.19 305 THR A N 1
ATOM 2576 C CA . THR A 1 305 ? 12.313 11.937 -20.209 1.00 81.19 305 THR A CA 1
ATOM 2577 C C . THR A 1 305 ? 12.284 10.523 -19.631 1.00 81.19 305 THR A C 1
ATOM 2579 O O . THR A 1 305 ? 11.280 9.824 -19.749 1.00 81.19 305 THR A O 1
ATOM 2582 N N . GLN A 1 306 ? 13.373 10.090 -18.994 1.00 81.88 306 GLN A N 1
ATOM 2583 C CA . GLN A 1 306 ? 13.499 8.751 -18.385 1.00 81.88 306 GLN A CA 1
ATOM 2584 C C . GLN A 1 306 ? 13.925 8.781 -16.912 1.00 81.88 306 GLN A C 1
ATOM 2586 O O . GLN A 1 306 ? 14.092 7.732 -16.291 1.00 81.88 306 GLN A O 1
ATOM 2591 N N . TYR A 1 307 ? 14.162 9.981 -16.381 1.00 83.75 307 TYR A N 1
ATOM 2592 C CA . TYR A 1 307 ? 14.569 10.181 -15.001 1.00 83.75 307 TYR A CA 1
ATOM 2593 C C . TYR A 1 307 ? 13.414 10.766 -14.199 1.00 83.75 307 TYR A C 1
ATOM 2595 O O . TYR A 1 307 ? 12.762 11.713 -14.638 1.00 83.75 307 TYR A O 1
ATOM 2603 N N . PHE A 1 308 ? 13.185 10.184 -13.029 1.00 78.69 308 PHE A N 1
ATOM 2604 C CA . PHE A 1 308 ? 12.093 10.518 -12.127 1.00 78.69 308 PHE A CA 1
ATOM 2605 C C . PHE A 1 308 ? 12.658 11.024 -10.803 1.00 78.69 308 PHE A C 1
ATOM 2607 O O . PHE A 1 308 ? 13.723 10.584 -10.364 1.00 78.69 308 PHE A O 1
ATOM 2614 N N . ILE A 1 309 ? 11.923 11.937 -10.172 1.00 76.50 309 ILE A N 1
ATOM 2615 C CA . ILE A 1 309 ? 12.148 12.357 -8.788 1.00 76.50 309 ILE A CA 1
ATOM 2616 C C . ILE A 1 309 ? 11.233 11.495 -7.919 1.00 76.50 309 ILE A C 1
ATOM 2618 O O . ILE A 1 309 ? 10.042 11.397 -8.211 1.00 76.50 309 ILE A O 1
ATOM 2622 N N . LEU A 1 310 ? 11.781 10.859 -6.884 1.00 78.38 310 LEU A N 1
ATOM 2623 C CA . LEU A 1 310 ? 11.038 9.944 -6.016 1.00 78.38 310 LEU A CA 1
ATOM 2624 C C . LEU A 1 310 ? 10.795 10.556 -4.625 1.00 78.38 310 LEU A C 1
ATOM 2626 O O . LEU A 1 310 ? 11.591 11.382 -4.174 1.00 78.38 310 LEU A O 1
ATOM 2630 N N . PRO A 1 311 ? 9.726 10.150 -3.914 1.00 77.44 311 PRO A N 1
ATOM 2631 C CA . PRO A 1 311 ? 9.554 10.463 -2.497 1.00 77.44 311 PRO A CA 1
ATOM 2632 C C . PRO A 1 311 ? 10.665 9.845 -1.642 1.00 77.44 311 PRO A C 1
ATOM 2634 O O . PRO A 1 311 ? 11.254 8.837 -2.019 1.00 77.44 311 PRO A O 1
ATOM 2637 N N . ALA A 1 312 ? 10.911 10.410 -0.456 1.00 77.50 312 ALA A N 1
ATOM 2638 C CA . ALA A 1 312 ? 12.055 10.067 0.398 1.00 77.50 312 ALA A CA 1
ATOM 2639 C C . ALA A 1 312 ? 12.184 8.566 0.731 1.00 77.50 312 ALA A C 1
ATOM 2641 O O . ALA A 1 312 ? 13.278 8.009 0.656 1.00 77.50 312 ALA A O 1
ATOM 2642 N N . TYR A 1 313 ? 11.085 7.882 1.062 1.00 78.38 313 TYR A N 1
ATOM 2643 C CA . TYR A 1 313 ? 11.136 6.447 1.366 1.00 78.38 313 TYR A CA 1
ATOM 2644 C C . TYR A 1 313 ? 11.413 5.593 0.126 1.00 78.38 313 TYR A C 1
ATOM 2646 O O . TYR A 1 313 ? 12.182 4.635 0.192 1.00 78.38 313 TYR A O 1
ATOM 2654 N N . LEU A 1 314 ? 10.874 5.986 -1.030 1.00 81.81 314 LEU A N 1
ATOM 2655 C CA . LEU A 1 314 ? 11.132 5.307 -2.296 1.00 81.81 314 LEU A CA 1
ATOM 2656 C C . LEU A 1 314 ? 12.539 5.610 -2.836 1.00 81.81 314 LEU A C 1
ATOM 2658 O O . LEU A 1 314 ? 13.175 4.724 -3.398 1.00 81.81 314 LEU A O 1
ATOM 2662 N N . GLU A 1 315 ? 13.069 6.818 -2.604 1.00 84.88 315 GLU A N 1
ATOM 2663 C CA . GLU A 1 315 ? 14.488 7.131 -2.809 1.00 84.88 315 GLU A CA 1
ATOM 2664 C C . GLU A 1 315 ? 15.365 6.203 -1.975 1.00 84.88 315 GLU A C 1
ATOM 2666 O O . GLU A 1 315 ? 16.325 5.639 -2.493 1.00 84.88 315 GLU A O 1
ATOM 2671 N N . LYS A 1 316 ? 15.066 6.058 -0.678 1.00 84.56 316 LYS A N 1
ATOM 2672 C CA . LYS A 1 316 ? 15.846 5.209 0.223 1.00 84.56 316 LYS A CA 1
ATOM 2673 C C . LYS A 1 316 ? 15.795 3.751 -0.226 1.00 84.56 316 LYS A C 1
ATOM 2675 O O . LYS A 1 316 ? 16.834 3.089 -0.241 1.00 84.56 316 LYS A O 1
ATOM 2680 N N . PHE A 1 317 ? 14.625 3.283 -0.663 1.00 85.69 317 PHE A N 1
ATOM 2681 C CA . PHE A 1 317 ? 14.459 1.954 -1.240 1.00 85.69 317 PHE A CA 1
ATOM 2682 C C . PHE A 1 317 ? 15.358 1.802 -2.473 1.00 85.69 317 PHE A C 1
ATOM 2684 O O . PHE A 1 317 ? 16.202 0.912 -2.514 1.00 85.69 317 PHE A O 1
ATOM 2691 N N . ALA A 1 318 ? 15.270 2.739 -3.421 1.00 85.25 318 ALA A N 1
ATOM 2692 C CA . ALA A 1 318 ? 16.041 2.739 -4.662 1.00 85.25 318 ALA A CA 1
ATOM 2693 C C . ALA A 1 318 ? 17.566 2.895 -4.456 1.00 85.25 318 ALA A C 1
ATOM 2695 O O . ALA A 1 318 ? 18.348 2.280 -5.175 1.00 85.25 318 ALA A O 1
ATOM 2696 N N . LYS A 1 319 ? 18.013 3.682 -3.470 1.00 82.88 319 LYS A N 1
ATOM 2697 C CA . LYS A 1 319 ? 19.434 3.854 -3.092 1.00 82.88 319 LYS A CA 1
ATOM 2698 C C . LYS A 1 319 ? 20.016 2.615 -2.412 1.00 82.88 319 LYS A C 1
ATOM 2700 O O . LYS A 1 319 ? 21.225 2.411 -2.444 1.00 82.88 319 LYS A O 1
ATOM 2705 N N . SER A 1 320 ? 19.168 1.788 -1.805 1.00 76.81 320 SER A N 1
ATOM 2706 C CA . SER A 1 320 ? 19.592 0.545 -1.151 1.00 76.81 320 SER A CA 1
ATOM 2707 C C . SER A 1 320 ? 19.934 -0.566 -2.156 1.00 76.81 320 SER A C 1
ATOM 2709 O O . SER A 1 320 ? 20.468 -1.609 -1.766 1.00 76.81 320 SER A O 1
ATOM 2711 N N . PHE A 1 321 ? 19.696 -0.325 -3.452 1.00 72.94 321 PHE A N 1
ATOM 2712 C CA . PHE A 1 321 ? 20.166 -1.163 -4.551 1.00 72.94 321 PHE A CA 1
ATOM 2713 C C . PHE A 1 321 ? 21.632 -0.891 -4.884 1.00 72.94 321 PHE A C 1
ATOM 2715 O O . PHE A 1 321 ? 22.031 0.247 -5.117 1.00 72.94 321 PHE A O 1
ATOM 2722 N N . SER A 1 322 ? 22.415 -1.961 -5.036 1.00 54.44 322 SER A N 1
ATOM 2723 C CA . SER A 1 322 ? 23.666 -1.905 -5.795 1.00 54.44 322 SER A CA 1
ATOM 2724 C C . SER A 1 322 ? 23.404 -2.386 -7.219 1.00 54.44 322 SER A C 1
ATOM 2726 O O . SER A 1 322 ? 23.029 -3.542 -7.431 1.00 54.44 322 SER A O 1
ATOM 2728 N N . THR A 1 323 ? 23.625 -1.512 -8.202 1.00 50.41 323 THR A N 1
ATOM 2729 C CA . THR A 1 323 ? 23.556 -1.821 -9.643 1.00 50.41 323 THR A CA 1
ATOM 2730 C C . THR A 1 323 ? 24.696 -2.729 -10.121 1.00 50.41 323 THR A C 1
ATOM 2732 O O . THR A 1 323 ? 24.697 -3.150 -11.274 1.00 50.41 323 THR A O 1
ATOM 2735 N N . VAL A 1 324 ? 25.648 -3.056 -9.238 1.00 48.84 324 VAL A N 1
ATOM 2736 C CA . VAL A 1 324 ? 26.822 -3.903 -9.516 1.00 48.84 324 VAL A CA 1
ATOM 2737 C C . VAL A 1 324 ? 26.567 -5.378 -9.165 1.00 48.84 324 VAL A C 1
ATOM 2739 O O . VAL A 1 324 ? 27.379 -6.245 -9.480 1.00 48.84 324 VAL A O 1
ATOM 2742 N N . ALA A 1 325 ? 25.447 -5.705 -8.513 1.00 50.41 325 ALA A N 1
ATOM 2743 C CA . ALA A 1 325 ? 25.169 -7.084 -8.134 1.00 50.41 325 ALA A CA 1
ATOM 2744 C C . ALA A 1 325 ? 24.799 -7.938 -9.358 1.00 50.41 325 ALA A C 1
ATOM 2746 O O . ALA A 1 325 ? 23.883 -7.611 -10.109 1.00 50.41 325 ALA A O 1
ATOM 2747 N N . ILE A 1 326 ? 25.476 -9.079 -9.494 1.00 55.38 326 ILE A N 1
ATOM 2748 C CA . ILE A 1 326 ? 25.218 -10.126 -10.501 1.00 55.38 326 ILE A CA 1
ATOM 2749 C C . ILE A 1 326 ? 23.789 -10.706 -10.366 1.00 55.38 326 ILE A C 1
ATOM 2751 O O . ILE A 1 326 ? 23.275 -11.327 -11.292 1.00 55.38 326 ILE A O 1
ATOM 2755 N N . ASP A 1 327 ? 23.117 -10.451 -9.239 1.00 71.25 327 ASP A N 1
ATOM 2756 C CA . ASP A 1 327 ? 21.823 -11.016 -8.872 1.00 71.25 327 ASP A CA 1
ATOM 2757 C C . ASP A 1 327 ? 20.837 -9.909 -8.441 1.00 71.25 327 ASP A C 1
ATOM 2759 O O . ASP A 1 327 ? 20.930 -9.346 -7.343 1.00 71.25 327 ASP A O 1
ATOM 2763 N N . LYS A 1 328 ? 19.897 -9.571 -9.336 1.00 71.44 328 LYS A N 1
ATOM 2764 C CA . LYS A 1 328 ? 18.878 -8.531 -9.108 1.00 71.44 328 LYS A CA 1
ATOM 2765 C C . LYS A 1 328 ? 17.973 -8.856 -7.919 1.00 71.44 328 LYS A C 1
ATOM 2767 O O . LYS A 1 328 ? 17.586 -7.937 -7.200 1.00 71.44 328 LYS A O 1
ATOM 2772 N N . GLU A 1 329 ? 17.647 -10.129 -7.704 1.00 75.44 329 GLU A N 1
ATOM 2773 C CA . GLU A 1 329 ? 16.739 -10.553 -6.634 1.00 75.44 329 GLU A CA 1
ATOM 2774 C C . GLU A 1 329 ? 17.388 -10.364 -5.261 1.00 75.44 329 GLU A C 1
ATOM 2776 O O . GLU A 1 329 ? 16.751 -9.845 -4.345 1.00 75.44 329 GLU A O 1
ATOM 2781 N N . LYS A 1 330 ? 18.690 -10.650 -5.134 1.00 76.69 330 LYS A N 1
ATOM 2782 C CA . LYS A 1 330 ? 19.445 -10.376 -3.897 1.00 76.69 330 LYS A CA 1
ATOM 2783 C C . LYS A 1 330 ? 19.519 -8.892 -3.562 1.00 76.69 330 LYS A C 1
ATOM 2785 O O . LYS A 1 330 ? 19.318 -8.514 -2.406 1.00 76.69 330 LYS A O 1
ATOM 2790 N N . SER A 1 331 ? 19.791 -8.041 -4.552 1.00 76.12 331 SER A N 1
ATOM 2791 C CA . SER A 1 331 ? 19.774 -6.585 -4.342 1.00 76.12 331 SER A CA 1
ATOM 2792 C C . SER A 1 331 ? 18.396 -6.094 -3.907 1.00 76.12 331 SER A C 1
ATOM 2794 O O . SER A 1 331 ? 18.296 -5.234 -3.034 1.00 76.12 331 SER A O 1
ATOM 2796 N N . TYR A 1 332 ? 17.341 -6.677 -4.473 1.00 80.00 332 TYR A N 1
ATOM 2797 C CA . TYR A 1 332 ? 15.962 -6.348 -4.144 1.00 80.00 332 TYR A CA 1
ATOM 2798 C C . TYR A 1 332 ? 15.586 -6.758 -2.715 1.00 80.00 332 TYR A C 1
ATOM 2800 O O . TYR A 1 332 ? 15.079 -5.939 -1.949 1.00 80.00 332 TYR A O 1
ATOM 2808 N N . LEU A 1 333 ? 15.937 -7.980 -2.305 1.00 83.69 333 LEU A N 1
ATOM 2809 C CA . LEU A 1 333 ? 15.773 -8.448 -0.928 1.00 83.69 333 LEU A CA 1
ATOM 2810 C C . LEU A 1 333 ? 16.526 -7.560 0.071 1.00 83.69 333 LEU A C 1
ATOM 2812 O O . LEU A 1 333 ? 15.999 -7.235 1.135 1.00 83.69 333 LEU A O 1
ATOM 2816 N N . LYS A 1 334 ? 17.749 -7.134 -0.265 1.00 84.38 334 LYS A N 1
ATOM 2817 C CA . LYS A 1 334 ? 18.517 -6.209 0.577 1.00 84.38 334 LYS A CA 1
ATOM 2818 C C . LYS A 1 334 ? 17.787 -4.875 0.745 1.00 84.38 334 LYS A C 1
ATOM 2820 O O . LYS A 1 334 ? 17.657 -4.406 1.873 1.00 84.38 334 LYS A O 1
ATOM 2825 N N . ALA A 1 335 ? 17.296 -4.281 -0.344 1.00 84.19 335 ALA A N 1
ATOM 2826 C CA . ALA A 1 335 ? 16.544 -3.029 -0.290 1.00 84.19 335 ALA A CA 1
ATOM 2827 C C . ALA A 1 335 ? 15.256 -3.161 0.539 1.00 84.19 335 ALA A C 1
ATOM 2829 O O . ALA A 1 335 ? 14.966 -2.298 1.368 1.00 84.19 335 ALA A O 1
ATOM 2830 N N . PHE A 1 336 ? 14.539 -4.276 0.376 1.00 86.06 336 PHE A N 1
ATOM 2831 C CA . PHE A 1 336 ? 13.357 -4.606 1.169 1.00 86.06 336 PHE A CA 1
ATOM 2832 C C . PHE A 1 336 ? 13.674 -4.645 2.670 1.00 86.06 336 PHE A C 1
ATOM 2834 O O . PHE A 1 336 ? 13.019 -3.958 3.452 1.00 86.06 336 PHE A O 1
ATOM 2841 N N . LYS A 1 337 ? 14.728 -5.370 3.070 1.00 87.75 337 LYS A N 1
ATOM 2842 C CA . LYS A 1 337 ? 15.170 -5.451 4.473 1.00 87.75 337 LYS A CA 1
ATOM 2843 C C . LYS A 1 337 ? 15.581 -4.091 5.039 1.00 87.75 337 LYS A C 1
ATOM 2845 O O . LYS A 1 337 ? 15.216 -3.775 6.164 1.00 87.75 337 LYS A O 1
ATOM 2850 N N . VAL A 1 338 ? 16.303 -3.270 4.269 1.00 87.75 338 VAL A N 1
ATOM 2851 C CA . VAL A 1 338 ? 16.716 -1.927 4.718 1.00 87.75 338 VAL A CA 1
ATOM 2852 C C . VAL A 1 338 ? 15.505 -1.049 5.020 1.00 87.75 338 VAL A C 1
ATOM 2854 O O . VAL A 1 338 ? 15.488 -0.382 6.051 1.00 87.75 338 VAL A O 1
ATOM 2857 N N . ILE A 1 339 ? 14.491 -1.049 4.150 1.00 87.44 339 ILE A N 1
ATOM 2858 C CA . ILE A 1 339 ? 13.294 -0.241 4.393 1.00 87.44 339 ILE A CA 1
ATOM 2859 C C . ILE A 1 339 ? 12.455 -0.794 5.533 1.00 87.44 339 ILE A C 1
ATOM 2861 O O . ILE A 1 339 ? 12.019 -0.013 6.374 1.00 87.44 339 ILE A O 1
ATOM 2865 N N . LYS A 1 340 ? 12.275 -2.115 5.605 1.00 87.69 340 LYS A N 1
ATOM 2866 C CA . LYS A 1 340 ? 11.582 -2.743 6.731 1.00 87.69 340 LYS A CA 1
ATOM 2867 C C . LYS A 1 340 ? 12.218 -2.321 8.062 1.00 87.69 340 LYS A C 1
ATOM 2869 O O . LYS A 1 340 ? 11.528 -1.751 8.900 1.00 87.69 340 LYS A O 1
ATOM 2874 N N . ASN A 1 341 ? 13.532 -2.496 8.203 1.00 87.94 341 ASN A N 1
ATOM 2875 C CA . ASN A 1 341 ? 14.254 -2.158 9.430 1.00 87.94 341 ASN A CA 1
ATOM 2876 C C . ASN A 1 341 ? 14.190 -0.657 9.750 1.00 87.94 341 ASN A C 1
ATOM 2878 O O . ASN A 1 341 ? 14.030 -0.280 10.905 1.00 87.94 341 ASN A O 1
ATOM 2882 N N . ASP A 1 342 ? 14.280 0.213 8.741 1.00 86.44 342 ASP A N 1
ATOM 2883 C CA . ASP A 1 342 ? 14.166 1.660 8.948 1.00 86.44 342 ASP A CA 1
ATOM 2884 C C . ASP A 1 342 ? 12.792 2.076 9.482 1.00 86.44 342 ASP A C 1
ATOM 2886 O O . ASP A 1 342 ? 12.694 2.912 10.383 1.00 86.44 342 ASP A O 1
ATOM 2890 N N . PHE A 1 343 ? 11.724 1.491 8.935 1.00 83.75 343 PHE A N 1
ATOM 2891 C CA . PHE A 1 343 ? 10.378 1.734 9.438 1.00 83.75 343 PHE A CA 1
ATOM 2892 C C . PHE A 1 343 ? 10.189 1.160 10.831 1.00 83.75 343 PHE A C 1
ATOM 2894 O O . PHE A 1 343 ? 9.587 1.836 11.656 1.00 83.75 343 PHE A O 1
ATOM 2901 N N . GLU A 1 344 ? 10.721 -0.027 11.115 1.00 84.44 344 GLU A N 1
ATOM 2902 C CA . GLU A 1 344 ? 10.684 -0.605 12.458 1.00 84.44 344 GLU A CA 1
ATOM 2903 C C . GLU A 1 344 ? 11.387 0.316 13.455 1.00 84.44 344 GLU A C 1
ATOM 2905 O O . GLU A 1 344 ? 10.791 0.688 14.459 1.00 84.44 344 GLU A O 1
ATOM 2910 N N . GLU A 1 345 ? 12.600 0.785 13.160 1.00 83.75 345 GLU A N 1
ATOM 2911 C CA . GLU A 1 345 ? 13.310 1.721 14.032 1.00 83.75 345 GLU A CA 1
ATOM 2912 C C . GLU A 1 345 ? 12.557 3.040 14.223 1.00 83.75 345 GLU A C 1
ATOM 2914 O O . GLU A 1 345 ? 12.460 3.533 15.350 1.00 83.75 345 GLU A O 1
ATOM 2919 N N . LYS A 1 346 ? 12.032 3.635 13.143 1.00 78.81 346 LYS A N 1
ATOM 2920 C CA . LYS A 1 346 ? 11.286 4.896 13.232 1.00 78.81 346 LYS A CA 1
ATOM 2921 C C . LYS A 1 346 ? 9.990 4.712 14.014 1.00 78.81 346 LYS A C 1
ATOM 2923 O O . LYS A 1 346 ? 9.698 5.529 14.884 1.00 78.81 346 LYS A O 1
ATOM 2928 N N . TYR A 1 347 ? 9.239 3.655 13.722 1.00 74.38 347 TYR A N 1
ATOM 2929 C CA . TYR A 1 347 ? 8.005 3.313 14.415 1.00 74.38 347 TYR A CA 1
ATOM 2930 C C . TYR A 1 347 ? 8.286 3.071 15.898 1.00 74.38 347 TYR A C 1
ATOM 2932 O O . TYR A 1 347 ? 7.695 3.730 16.743 1.00 74.38 347 TYR A O 1
ATOM 2940 N N . LEU A 1 348 ? 9.274 2.244 16.240 1.00 73.25 348 LEU A N 1
ATOM 2941 C CA . LEU A 1 348 ? 9.652 2.000 17.632 1.00 73.25 348 LEU A CA 1
ATOM 2942 C C . LEU A 1 348 ? 10.079 3.293 18.348 1.00 73.25 348 LEU A C 1
ATOM 2944 O O . LEU A 1 348 ? 9.617 3.553 19.456 1.00 73.25 348 LEU A O 1
ATOM 2948 N N . LYS A 1 349 ? 10.899 4.146 17.719 1.00 72.75 349 LYS A N 1
ATOM 2949 C CA . LYS A 1 349 ? 11.306 5.436 18.307 1.00 72.75 349 LYS A CA 1
ATOM 2950 C C . LYS A 1 349 ? 10.112 6.359 18.554 1.00 72.75 349 LYS A C 1
ATOM 2952 O O . LYS A 1 349 ? 9.986 6.900 19.647 1.00 72.75 349 LYS A O 1
ATOM 2957 N N . CYS A 1 350 ? 9.220 6.506 17.580 1.00 67.25 350 CYS A N 1
ATOM 2958 C CA . CYS A 1 350 ? 8.065 7.395 17.707 1.00 67.25 350 CYS A CA 1
ATOM 2959 C C . CYS A 1 350 ? 7.064 6.878 18.750 1.00 67.25 350 CYS A C 1
ATOM 2961 O O . CYS A 1 350 ? 6.548 7.658 19.546 1.00 67.25 350 CYS A O 1
ATOM 2963 N N . MET A 1 351 ? 6.843 5.561 18.795 1.00 66.12 351 MET A N 1
ATOM 2964 C CA . MET A 1 351 ? 5.810 4.953 19.637 1.00 66.12 351 MET A CA 1
ATOM 2965 C C . MET A 1 351 ? 6.251 4.677 21.080 1.00 66.12 351 MET A C 1
ATOM 2967 O O . MET A 1 351 ? 5.402 4.667 21.970 1.00 66.12 351 MET A O 1
ATOM 2971 N N . TYR A 1 352 ? 7.546 4.451 21.335 1.00 64.00 352 TYR A N 1
ATOM 2972 C CA . TYR A 1 352 ? 8.059 4.178 22.687 1.00 64.00 352 TYR A CA 1
ATOM 2973 C C . TYR A 1 352 ? 8.771 5.365 23.335 1.00 64.00 352 TYR A C 1
ATOM 2975 O O . TYR A 1 352 ? 8.774 5.457 24.559 1.00 64.00 352 TYR A O 1
ATOM 2983 N N . LEU A 1 353 ? 9.380 6.258 22.549 1.00 58.97 353 LEU A N 1
ATOM 2984 C CA . LEU A 1 353 ? 10.143 7.390 23.090 1.00 58.97 353 LEU A CA 1
ATOM 2985 C C . LEU A 1 353 ? 9.390 8.721 22.989 1.00 58.97 353 LEU A C 1
ATOM 2987 O O . LEU A 1 353 ? 9.911 9.725 23.455 1.00 58.97 353 LEU A O 1
ATOM 2991 N N . GLU A 1 354 ? 8.198 8.744 22.377 1.00 59.88 354 GLU A N 1
ATOM 2992 C CA . GLU A 1 354 ? 7.403 9.958 22.104 1.00 59.88 354 GLU A CA 1
ATOM 2993 C C . GLU A 1 354 ? 8.169 11.040 21.308 1.00 59.88 354 GLU A C 1
ATOM 2995 O O . GLU A 1 354 ? 7.791 12.212 21.291 1.00 59.88 354 GLU A O 1
ATOM 3000 N N . ILE A 1 355 ? 9.241 10.652 20.606 1.00 54.03 355 ILE A N 1
ATOM 3001 C CA . ILE A 1 355 ? 10.037 11.535 19.746 1.00 54.03 355 ILE A CA 1
ATOM 3002 C C . ILE A 1 355 ? 9.648 11.264 18.293 1.00 54.03 355 ILE A C 1
ATOM 3004 O O . ILE A 1 355 ? 10.131 10.313 17.675 1.00 54.03 355 ILE A O 1
ATOM 3008 N N . CYS A 1 356 ? 8.793 12.122 17.742 1.00 51.72 356 CYS A N 1
ATOM 3009 C CA . CYS A 1 356 ? 8.404 12.093 16.333 1.00 51.72 356 CYS A CA 1
ATOM 3010 C C . CYS A 1 356 ? 9.170 13.179 15.555 1.00 51.72 356 CYS A C 1
ATOM 3012 O O . CYS A 1 356 ? 9.030 14.359 15.874 1.00 51.72 356 CYS A O 1
ATOM 3014 N N . ILE A 1 357 ? 9.969 12.785 14.548 1.00 43.44 357 ILE A N 1
ATOM 3015 C CA . ILE A 1 357 ? 10.660 13.690 13.598 1.00 43.44 357 ILE A CA 1
ATOM 3016 C C . ILE A 1 357 ? 9.976 13.658 12.230 1.00 43.44 357 ILE A C 1
ATOM 3018 O O . ILE A 1 357 ? 9.792 12.540 11.668 1.00 43.44 357 ILE A O 1
#

Organism: Fluviispira sanaruensis (NCBI:txid2493639)

Sequence (357 aa):
MQTYKDDFIPQYESIEIPKKFLENKTFNLYITHQNKDYCLKLNDNYIYLSEGCKVSPKWNYTNLGQIITKINDGREEQFYCMSIDPAQTDFGQNILLSPCDLNNTGQFWQLKQSTLNNGMSFVNFNNVYLKAKKRYLYIYPKRNEKIEEIITIKNHPDLEENKTEPLIQFSIDNDKNEGNFRIFPSKQGYAIIDKRRYADSDYMTYYNAHNNMLFTNQHKNFIKPQLCYMSSLLKKRGSSWGWVWSEHCSNVDETKKEYKWYINFKSEGKYFITDNAGHLLRKHNVNKYVYTAYKYWTDGYDVFTQYFILPAYLEKFAKSFSTVAIDKEKSYLKAFKVIKNDFEEKYLKCMYLEICI